Protein AF-D3D7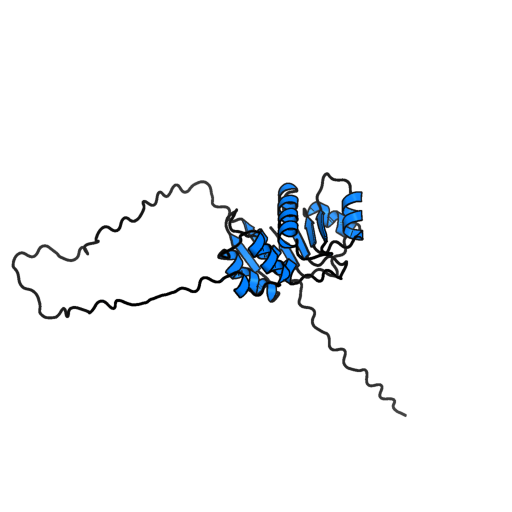W9-F1 (afdb_monomer_lite)

Structure (mmCIF, N/CA/C/O backbone):
data_AF-D3D7W9-F1
#
_entry.id   AF-D3D7W9-F1
#
loop_
_atom_site.group_PDB
_atom_site.id
_atom_site.type_symbol
_atom_site.label_atom_id
_atom_site.label_alt_id
_atom_site.label_comp_id
_atom_site.label_asym_id
_atom_site.label_entity_id
_atom_site.label_seq_id
_atom_site.pdbx_PDB_ins_code
_atom_site.Cartn_x
_atom_site.Cartn_y
_atom_site.Cartn_z
_atom_site.occupancy
_atom_site.B_iso_or_equiv
_atom_site.auth_seq_id
_atom_site.auth_comp_id
_atom_site.auth_asym_id
_atom_site.auth_atom_id
_atom_site.pdbx_PDB_model_num
ATOM 1 N N . MET A 1 1 ? -42.515 -44.171 3.632 1.00 40.88 1 MET A N 1
ATOM 2 C CA . MET A 1 1 ? -42.326 -42.790 4.118 1.00 40.88 1 MET A CA 1
ATOM 3 C C . MET A 1 1 ? -40.863 -42.654 4.501 1.00 40.88 1 MET A C 1
ATOM 5 O O . MET A 1 1 ? -40.487 -43.052 5.590 1.00 40.88 1 MET A O 1
ATOM 9 N N . GLN A 1 2 ? -40.031 -42.214 3.562 1.00 28.20 2 GLN A N 1
ATOM 10 C CA . GLN A 1 2 ? -38.640 -41.850 3.812 1.00 28.20 2 GLN A CA 1
ATOM 11 C C . GLN A 1 2 ? -38.322 -40.765 2.786 1.00 28.20 2 GLN A C 1
ATOM 13 O O . GLN A 1 2 ? -38.414 -40.996 1.583 1.00 28.20 2 GLN A O 1
ATOM 18 N N . ILE A 1 3 ? -38.157 -39.549 3.292 1.00 29.75 3 ILE A N 1
ATOM 19 C CA . ILE A 1 3 ? -37.881 -38.346 2.519 1.00 29.75 3 ILE A CA 1
ATOM 20 C C . ILE A 1 3 ? -36.362 -38.259 2.467 1.00 29.75 3 ILE A C 1
ATOM 22 O O . ILE A 1 3 ? -35.734 -38.047 3.501 1.00 29.75 3 ILE A O 1
ATOM 26 N N . ASP A 1 4 ? -35.796 -38.476 1.286 1.00 29.36 4 ASP A N 1
ATOM 27 C CA . ASP A 1 4 ? -34.385 -38.233 1.015 1.00 29.36 4 ASP A CA 1
ATOM 28 C C . ASP A 1 4 ? -34.271 -36.812 0.450 1.00 29.36 4 ASP A C 1
ATOM 30 O O . ASP A 1 4 ? -34.617 -36.539 -0.701 1.00 29.36 4 ASP A O 1
ATOM 34 N N . VAL A 1 5 ? -33.918 -35.867 1.320 1.00 33.22 5 VAL A N 1
ATOM 35 C CA . VAL A 1 5 ? -33.582 -34.489 0.949 1.00 33.22 5 VAL A CA 1
ATOM 36 C C . VAL A 1 5 ? -32.078 -34.434 0.728 1.00 33.22 5 VAL A C 1
ATOM 38 O O . VAL A 1 5 ? -31.313 -34.087 1.625 1.00 33.22 5 VAL A O 1
ATOM 41 N N . GLY A 1 6 ? -31.663 -34.795 -0.486 1.00 31.00 6 GLY A N 1
ATOM 42 C CA . GLY A 1 6 ? -30.307 -34.570 -0.969 1.00 31.00 6 GLY A CA 1
ATOM 43 C C . GLY A 1 6 ? -30.022 -33.072 -1.041 1.00 31.00 6 GLY A C 1
ATOM 44 O O . GLY A 1 6 ? -30.465 -32.390 -1.966 1.00 31.00 6 GLY A O 1
ATOM 45 N N . LEU A 1 7 ? -29.305 -32.556 -0.041 1.00 36.59 7 LEU A N 1
ATOM 46 C CA . LEU A 1 7 ? -28.627 -31.265 -0.125 1.00 36.59 7 LEU A CA 1
ATOM 47 C C . LEU A 1 7 ? -27.602 -31.321 -1.272 1.00 36.59 7 LEU A C 1
ATOM 49 O O . LEU A 1 7 ? -26.836 -32.283 -1.332 1.00 36.59 7 LEU A O 1
ATOM 53 N N . PRO A 1 8 ? -27.530 -30.311 -2.153 1.00 37.78 8 PRO A N 1
ATOM 54 C CA . PRO A 1 8 ? -26.437 -30.215 -3.107 1.00 37.78 8 PRO A CA 1
ATOM 55 C C . PRO A 1 8 ? -25.135 -29.829 -2.396 1.00 37.78 8 PRO A C 1
ATOM 57 O O . PRO A 1 8 ? -25.113 -28.932 -1.549 1.00 37.78 8 PRO A O 1
ATOM 60 N N . ASP A 1 9 ? -24.062 -30.513 -2.788 1.00 33.31 9 ASP A N 1
ATOM 61 C CA . ASP A 1 9 ? -22.675 -30.262 -2.412 1.00 33.31 9 ASP A CA 1
ATOM 62 C C . ASP A 1 9 ? -22.325 -28.768 -2.492 1.00 33.31 9 ASP A C 1
ATOM 64 O O . ASP A 1 9 ? -22.155 -28.186 -3.568 1.00 33.31 9 ASP A O 1
ATOM 68 N N . LEU A 1 10 ? -22.173 -28.145 -1.321 1.00 33.34 10 LEU A N 1
ATOM 69 C CA . LEU A 1 10 ? -21.463 -26.883 -1.176 1.00 33.34 10 LEU A CA 1
ATOM 70 C C . LEU A 1 10 ? -19.986 -27.161 -1.442 1.00 33.34 10 LEU A C 1
ATOM 72 O O . LEU A 1 10 ? -19.217 -27.507 -0.546 1.00 33.34 10 LEU A O 1
ATOM 76 N N . VAL A 1 11 ? -19.593 -26.991 -2.702 1.00 34.81 11 VAL A N 1
ATOM 77 C CA . VAL A 1 11 ? -18.203 -26.781 -3.091 1.00 34.81 11 VAL A CA 1
ATOM 78 C C . VAL A 1 11 ? -17.708 -25.565 -2.311 1.00 34.81 11 VAL A C 1
ATOM 80 O O . VAL A 1 11 ? -17.943 -24.417 -2.689 1.00 34.81 11 VAL A O 1
ATOM 83 N N . HIS A 1 12 ? -17.033 -25.822 -1.192 1.00 34.81 12 HIS A N 1
ATOM 84 C CA . HIS A 1 12 ? -16.157 -24.861 -0.547 1.00 34.81 12 HIS A CA 1
ATOM 85 C C . HIS A 1 12 ? -15.083 -24.486 -1.572 1.00 34.81 12 HIS A C 1
ATOM 87 O O . HIS A 1 12 ? -14.062 -25.159 -1.707 1.00 34.81 12 HIS A O 1
ATOM 93 N N . GLN A 1 13 ? -15.324 -23.411 -2.324 1.00 35.00 13 GLN A N 1
ATOM 94 C CA . GLN A 1 13 ? -14.260 -22.699 -3.012 1.00 35.00 13 GLN A CA 1
ATOM 95 C C . GLN A 1 13 ? -13.302 -22.228 -1.922 1.00 35.00 13 GLN A C 1
ATOM 97 O O . GLN A 1 13 ? -13.604 -21.316 -1.154 1.00 35.00 13 GLN A O 1
ATOM 102 N N . HIS A 1 14 ? -12.184 -22.938 -1.805 1.00 34.06 14 HIS A N 1
ATOM 103 C CA . HIS A 1 14 ? -11.068 -22.571 -0.957 1.00 34.06 14 HIS A CA 1
ATOM 104 C C . HIS A 1 14 ? -10.593 -21.195 -1.427 1.00 34.06 14 HIS A C 1
ATOM 106 O O . HIS A 1 14 ? -9.967 -21.050 -2.476 1.00 34.06 14 HIS A O 1
ATOM 112 N N . GLN A 1 15 ? -10.985 -20.164 -0.689 1.00 42.12 15 GLN A N 1
ATOM 113 C CA . GLN A 1 15 ? -10.472 -18.820 -0.870 1.00 42.12 15 GLN A CA 1
ATOM 114 C C . GLN A 1 15 ? -8.978 -18.897 -0.521 1.00 42.12 15 GLN A C 1
ATOM 116 O O . GLN A 1 15 ? -8.661 -19.384 0.567 1.00 42.12 15 GLN A O 1
ATOM 121 N N . PRO A 1 16 ? -8.050 -18.527 -1.423 1.00 39.84 16 PRO A N 1
ATOM 122 C CA . PRO A 1 16 ? -6.633 -18.586 -1.095 1.00 39.84 16 PRO A CA 1
ATOM 123 C C . PRO A 1 16 ? -6.392 -17.711 0.136 1.00 39.84 16 PRO A C 1
ATOM 125 O O . PRO A 1 16 ? -6.874 -16.575 0.192 1.00 39.84 16 PRO A O 1
ATOM 128 N N . ALA A 1 17 ? -5.708 -18.278 1.132 1.00 44.75 17 ALA A N 1
ATOM 129 C CA . ALA A 1 17 ? -5.313 -17.573 2.342 1.00 44.75 17 ALA A CA 1
ATOM 130 C C . ALA A 1 17 ? -4.606 -16.262 1.967 1.00 44.75 17 ALA A C 1
ATOM 132 O O . ALA A 1 17 ? -3.925 -16.193 0.941 1.00 44.75 17 ALA A O 1
ATOM 133 N N . ALA A 1 18 ? -4.805 -15.214 2.767 1.00 54.38 18 ALA A N 1
ATOM 134 C CA . ALA A 1 18 ? -4.161 -13.935 2.520 1.00 54.38 18 ALA A CA 1
ATOM 135 C C . ALA A 1 18 ? -2.636 -14.128 2.473 1.00 54.38 18 ALA A C 1
ATOM 137 O O . ALA A 1 18 ? -2.045 -14.552 3.464 1.00 54.38 18 ALA A O 1
ATOM 138 N N . GLY A 1 19 ? -2.016 -13.835 1.329 1.00 57.09 19 GLY A N 1
ATOM 139 C CA . GLY A 1 19 ? -0.568 -13.943 1.173 1.00 57.09 19 GLY A CA 1
ATOM 140 C C . GLY A 1 19 ? 0.125 -12.923 2.072 1.00 57.09 19 GLY A C 1
ATOM 141 O O . GLY A 1 19 ? -0.198 -11.731 2.042 1.00 57.09 19 GLY A O 1
ATOM 142 N N . THR A 1 20 ? 1.063 -13.380 2.891 1.00 65.81 20 THR A N 1
ATOM 143 C CA . THR A 1 20 ? 1.865 -12.535 3.774 1.00 65.81 20 THR A CA 1
ATOM 144 C C . THR A 1 20 ? 3.215 -12.244 3.135 1.00 65.81 20 THR A C 1
ATOM 146 O O . THR A 1 20 ? 3.947 -13.136 2.707 1.00 65.81 20 THR A O 1
ATOM 149 N N . VAL A 1 21 ? 3.565 -10.963 3.097 1.00 71.25 21 VAL A N 1
ATOM 150 C CA . VAL A 1 21 ? 4.798 -10.451 2.510 1.00 71.25 21 VAL A CA 1
ATOM 151 C C . VAL A 1 21 ? 5.588 -9.739 3.594 1.00 71.25 21 VAL A C 1
ATOM 153 O O . VAL A 1 21 ? 5.127 -8.755 4.166 1.00 71.25 21 VAL A O 1
ATOM 156 N N . VAL A 1 22 ? 6.796 -10.209 3.876 1.00 66.69 22 VAL A N 1
ATOM 157 C CA . VAL A 1 22 ? 7.720 -9.533 4.791 1.00 66.69 22 VAL A CA 1
ATOM 158 C C . VAL A 1 22 ? 8.923 -9.095 3.980 1.00 66.69 22 VAL A C 1
ATOM 160 O O . VAL A 1 22 ? 9.720 -9.931 3.558 1.00 66.69 22 VAL A O 1
ATOM 163 N N . ILE A 1 23 ? 9.067 -7.797 3.726 1.00 63.44 23 ILE A N 1
ATOM 164 C CA . ILE A 1 23 ? 10.223 -7.281 2.989 1.00 63.44 23 ILE A CA 1
ATOM 165 C C . ILE A 1 23 ? 11.079 -6.459 3.946 1.00 63.44 23 ILE A C 1
ATOM 167 O O . ILE A 1 23 ? 10.881 -5.270 4.143 1.00 63.44 23 ILE A O 1
ATOM 171 N N . GLY A 1 24 ? 12.066 -7.119 4.550 1.00 53.28 24 GLY A N 1
ATOM 172 C CA . GLY A 1 24 ? 12.969 -6.501 5.513 1.00 53.28 24 GLY A CA 1
ATOM 173 C C . GLY A 1 24 ? 14.039 -5.626 4.855 1.00 53.28 24 GLY A C 1
ATOM 174 O O . GLY A 1 24 ? 14.530 -5.894 3.751 1.00 53.28 24 GLY A O 1
ATOM 175 N N . GLN A 1 25 ? 14.444 -4.563 5.548 1.00 53.94 25 GLN A N 1
ATOM 176 C CA . GLN A 1 25 ? 15.654 -3.796 5.241 1.00 53.94 25 GLN A CA 1
ATOM 177 C C . GLN A 1 25 ? 16.895 -4.560 5.715 1.00 53.94 25 GLN A C 1
ATOM 179 O O . GLN A 1 25 ? 17.019 -4.872 6.898 1.00 53.94 25 GLN A O 1
ATOM 184 N N . GLN A 1 26 ? 17.831 -4.853 4.807 1.00 46.19 26 GLN A N 1
ATOM 185 C CA . GLN A 1 26 ? 19.150 -5.343 5.206 1.00 46.19 26 GLN A CA 1
ATOM 186 C C . GLN A 1 26 ? 19.946 -4.167 5.786 1.00 46.19 26 GLN A C 1
ATOM 188 O O . GLN A 1 26 ? 20.374 -3.276 5.053 1.00 46.19 26 GLN A O 1
ATOM 193 N N . PHE A 1 27 ? 20.117 -4.151 7.109 1.00 35.69 27 PHE A N 1
ATOM 194 C CA . PHE A 1 27 ? 21.032 -3.239 7.790 1.00 35.69 27 PHE A CA 1
ATOM 195 C C . PHE A 1 27 ? 22.432 -3.861 7.808 1.00 35.69 27 PHE A C 1
ATOM 197 O O . PHE A 1 27 ? 22.698 -4.783 8.574 1.00 35.69 27 PHE A O 1
ATOM 204 N N . GLU A 1 28 ? 23.335 -3.352 6.972 1.00 44.06 28 GLU A N 1
ATOM 205 C CA . GLU A 1 28 ? 24.769 -3.632 7.100 1.00 44.06 28 GLU A CA 1
ATOM 206 C C . GLU A 1 28 ? 25.329 -2.836 8.298 1.00 44.06 28 GLU A C 1
ATOM 208 O O . GLU A 1 28 ? 25.050 -1.634 8.419 1.00 44.06 28 GLU A O 1
ATOM 213 N N . PRO A 1 29 ? 26.128 -3.440 9.195 1.00 33.06 29 PRO A N 1
ATOM 214 C CA . PRO A 1 29 ? 26.813 -2.687 10.236 1.00 33.06 29 PRO A CA 1
ATOM 215 C C . PRO A 1 29 ? 27.772 -1.673 9.594 1.00 33.06 29 PRO A C 1
ATOM 217 O O . PRO A 1 29 ? 28.600 -2.022 8.753 1.00 33.06 29 PRO A O 1
ATOM 220 N N . ARG A 1 30 ? 27.701 -0.400 10.013 1.00 45.69 30 ARG A N 1
ATOM 221 C CA . ARG A 1 30 ? 28.669 0.650 9.641 1.00 45.69 30 ARG A CA 1
ATOM 222 C C . ARG A 1 30 ? 30.040 0.392 10.288 1.00 45.69 30 ARG A C 1
ATOM 224 O O . ARG A 1 30 ? 30.471 1.170 11.127 1.00 45.69 30 ARG A O 1
ATOM 231 N N . SER A 1 31 ? 30.720 -0.688 9.910 1.00 49.50 31 SER A N 1
ATOM 232 C CA . SER A 1 31 ? 32.160 -0.892 10.118 1.00 49.50 31 SER A CA 1
ATOM 233 C C . SER A 1 31 ? 32.625 -2.210 9.488 1.00 49.50 31 SER A C 1
ATOM 235 O O . SER A 1 31 ? 32.860 -3.196 10.181 1.00 49.50 31 SER A O 1
ATOM 237 N N . ALA A 1 32 ? 32.814 -2.208 8.173 1.00 38.81 32 ALA A N 1
ATOM 238 C CA . ALA A 1 32 ? 33.811 -3.045 7.514 1.00 38.81 32 ALA A CA 1
ATOM 239 C C . ALA A 1 32 ? 34.371 -2.252 6.330 1.00 38.81 32 ALA A C 1
ATOM 241 O O . ALA A 1 32 ? 33.875 -2.304 5.209 1.00 38.81 32 ALA A O 1
ATOM 242 N N . LEU A 1 33 ? 35.400 -1.454 6.611 1.00 43.16 33 LEU A N 1
ATOM 243 C CA . LEU A 1 33 ? 36.270 -0.872 5.599 1.00 43.16 33 LEU A CA 1
ATOM 244 C C . LEU A 1 33 ? 37.078 -2.022 4.966 1.00 43.16 33 LEU A C 1
ATOM 246 O O . LEU A 1 33 ? 38.227 -2.251 5.327 1.00 43.16 33 LEU A O 1
ATOM 250 N N . ALA A 1 34 ? 36.464 -2.795 4.072 1.00 35.31 34 ALA A N 1
ATOM 251 C CA . ALA A 1 34 ? 37.161 -3.745 3.216 1.00 35.31 34 ALA A CA 1
ATOM 252 C C . ALA A 1 34 ? 37.281 -3.112 1.831 1.00 35.31 34 ALA A C 1
ATOM 254 O O . ALA A 1 34 ? 36.391 -3.183 0.988 1.00 35.31 34 ALA A O 1
ATOM 255 N N . ILE A 1 35 ? 38.402 -2.428 1.634 1.00 36.34 35 ILE A N 1
ATOM 256 C CA . ILE A 1 35 ? 38.851 -1.951 0.334 1.00 36.34 35 ILE A CA 1
ATOM 257 C C . ILE A 1 35 ? 39.163 -3.207 -0.490 1.00 36.34 35 ILE A C 1
ATOM 259 O O . ILE A 1 35 ? 40.234 -3.790 -0.341 1.00 36.34 35 ILE A O 1
ATOM 263 N N . HIS A 1 36 ? 38.238 -3.655 -1.337 1.00 37.03 36 HIS A N 1
ATOM 264 C CA . HIS A 1 36 ? 38.605 -4.523 -2.451 1.00 37.03 36 HIS A CA 1
ATOM 265 C C . HIS A 1 36 ? 39.079 -3.629 -3.604 1.00 37.03 36 HIS A C 1
ATOM 267 O O . HIS A 1 36 ? 38.295 -2.816 -4.097 1.00 37.03 36 HIS A O 1
ATOM 273 N N . PRO A 1 37 ? 40.353 -3.716 -4.030 1.00 38.78 37 PRO A N 1
ATOM 274 C CA . PRO A 1 37 ? 40.782 -3.054 -5.252 1.00 38.78 37 PRO A CA 1
ATOM 275 C C . PRO A 1 37 ? 40.089 -3.701 -6.466 1.00 38.78 37 PRO A C 1
ATOM 277 O O . PRO A 1 37 ? 39.787 -4.897 -6.426 1.00 38.78 37 PRO A O 1
ATOM 280 N N . PRO A 1 38 ? 39.860 -2.951 -7.560 1.00 34.88 38 PRO A N 1
ATOM 281 C CA . PRO A 1 38 ? 39.373 -3.528 -8.806 1.00 34.88 38 PRO A CA 1
ATOM 282 C C . PRO A 1 38 ? 40.364 -4.591 -9.291 1.00 34.88 38 PRO A C 1
ATOM 284 O O . PRO A 1 38 ? 41.566 -4.331 -9.398 1.00 34.88 38 PRO A O 1
ATOM 287 N N . THR A 1 39 ? 39.870 -5.790 -9.595 1.00 42.75 39 THR A N 1
ATOM 288 C CA . THR A 1 39 ? 40.624 -6.820 -10.313 1.00 42.75 39 THR A CA 1
ATOM 289 C C . THR A 1 39 ? 40.888 -6.337 -11.734 1.00 42.75 39 THR A C 1
ATOM 291 O O . THR A 1 39 ? 40.160 -6.621 -12.680 1.00 42.75 39 THR A O 1
ATOM 294 N N . VAL A 1 40 ? 41.968 -5.574 -11.883 1.00 41.81 40 VAL A N 1
ATOM 295 C CA . VAL A 1 40 ? 42.656 -5.396 -13.156 1.00 41.81 40 VAL A CA 1
ATOM 296 C C . VAL A 1 40 ? 43.129 -6.774 -13.611 1.00 41.81 40 VAL A C 1
ATOM 298 O O . VAL A 1 40 ? 43.758 -7.519 -12.858 1.00 41.81 40 VAL A O 1
ATOM 301 N N . ASN A 1 41 ? 42.797 -7.102 -14.854 1.00 37.69 41 ASN A N 1
ATOM 302 C CA . ASN A 1 41 ? 43.161 -8.331 -15.538 1.00 37.69 41 ASN A CA 1
ATOM 303 C C . ASN A 1 41 ? 44.682 -8.342 -15.791 1.00 37.69 41 ASN A C 1
ATOM 305 O O . ASN A 1 41 ? 45.159 -7.910 -16.839 1.00 37.69 41 ASN A O 1
ATOM 309 N N . VAL A 1 42 ? 45.462 -8.758 -14.791 1.00 48.56 42 VAL A N 1
ATOM 310 C CA . VAL A 1 42 ? 46.909 -8.980 -14.910 1.00 48.56 42 VAL A CA 1
ATOM 311 C C . VAL A 1 42 ? 47.135 -10.485 -15.086 1.00 48.56 42 VAL A C 1
ATOM 313 O O . VAL A 1 42 ? 46.617 -11.264 -14.284 1.00 48.56 42 VAL A O 1
ATOM 316 N N . PRO A 1 43 ? 47.891 -10.935 -16.105 1.00 37.09 43 PRO A N 1
ATOM 317 C CA . PRO A 1 43 ? 48.088 -12.356 -16.369 1.00 37.09 43 PRO A CA 1
ATOM 318 C C . PRO A 1 43 ? 48.738 -13.070 -15.174 1.00 37.09 43 PRO A C 1
ATOM 320 O O . PRO A 1 43 ? 49.900 -12.842 -14.834 1.00 37.09 43 PRO A O 1
ATOM 323 N N . TYR A 1 44 ? 47.975 -13.969 -14.552 1.00 42.03 44 TYR A N 1
ATOM 324 C CA . TYR A 1 44 ? 48.434 -14.870 -13.501 1.00 42.03 44 TYR A CA 1
ATOM 325 C C . TYR A 1 44 ? 49.306 -15.976 -14.112 1.00 42.03 44 TYR A C 1
ATOM 327 O O . TYR A 1 44 ? 48.830 -16.806 -14.886 1.00 42.03 44 TYR A O 1
ATOM 335 N N . ARG A 1 45 ? 50.599 -15.998 -13.764 1.00 43.47 45 ARG A N 1
ATOM 336 C CA . ARG A 1 45 ? 51.495 -17.131 -14.036 1.00 43.47 45 ARG A CA 1
ATOM 337 C C . ARG A 1 45 ? 51.422 -18.117 -12.862 1.00 43.47 45 ARG A C 1
ATOM 339 O O . ARG A 1 45 ? 51.806 -17.737 -11.755 1.00 43.47 45 ARG A O 1
ATOM 346 N N . PRO A 1 46 ? 50.986 -19.373 -13.066 1.00 36.88 46 PRO A N 1
ATOM 347 C CA . PRO A 1 46 ? 50.988 -20.376 -12.010 1.00 36.88 46 PRO A CA 1
ATOM 348 C C . PRO A 1 46 ? 52.406 -20.624 -11.489 1.00 36.88 46 PRO A C 1
ATOM 350 O O . PRO A 1 46 ? 53.344 -20.855 -12.251 1.00 36.88 46 PRO A O 1
ATOM 353 N N . ARG A 1 47 ? 52.555 -20.604 -10.165 1.00 45.50 47 ARG A N 1
ATOM 354 C CA . ARG A 1 47 ? 53.827 -20.680 -9.427 1.00 45.50 47 ARG A CA 1
ATOM 355 C C . ARG A 1 47 ? 54.418 -22.101 -9.341 1.00 45.50 47 ARG A C 1
ATOM 357 O O . ARG A 1 47 ? 55.103 -22.422 -8.378 1.00 45.50 47 ARG A O 1
ATOM 364 N N . TRP A 1 48 ? 54.157 -22.941 -10.342 1.00 49.88 48 TRP A N 1
ATOM 365 C CA . TRP A 1 48 ? 54.723 -24.287 -10.500 1.00 49.88 48 TRP A CA 1
ATOM 366 C C . TRP A 1 48 ? 55.428 -24.401 -11.855 1.00 49.88 48 TRP A C 1
ATOM 368 O O . TRP A 1 48 ? 55.075 -25.187 -12.725 1.00 49.88 48 TRP A O 1
ATOM 378 N N . CYS A 1 49 ? 56.448 -23.569 -12.027 1.00 36.94 49 CYS A N 1
ATOM 379 C CA . CYS A 1 49 ? 57.571 -23.824 -12.919 1.00 36.94 49 CYS A CA 1
ATOM 380 C C . CYS A 1 49 ? 58.810 -23.449 -12.110 1.00 36.94 49 CYS A C 1
ATOM 382 O O . CYS A 1 49 ? 59.231 -22.296 -12.088 1.00 36.94 49 CYS A O 1
ATOM 384 N N . ALA A 1 50 ? 59.312 -24.414 -11.341 1.00 38.41 50 ALA A N 1
ATOM 385 C CA . ALA A 1 50 ? 60.606 -24.294 -10.701 1.00 38.41 50 ALA A CA 1
ATOM 386 C C . ALA A 1 50 ? 61.679 -24.125 -11.785 1.00 38.41 50 ALA A C 1
ATOM 388 O O . ALA A 1 50 ? 61.674 -24.822 -12.800 1.00 38.41 50 ALA A O 1
ATOM 389 N N . GLU A 1 51 ? 62.577 -23.179 -11.537 1.00 45.97 51 GLU A N 1
ATOM 390 C CA . GLU A 1 51 ? 63.796 -22.885 -12.279 1.00 45.97 51 GLU A CA 1
ATOM 391 C C . GLU A 1 51 ? 64.621 -24.170 -12.504 1.00 45.97 51 GLU A C 1
ATOM 393 O O . GLU A 1 51 ? 65.405 -24.597 -11.657 1.00 45.97 51 GLU A O 1
ATOM 398 N N . GLY A 1 52 ? 64.422 -24.815 -13.652 1.00 35.84 52 GLY A N 1
ATOM 399 C CA . GLY A 1 52 ? 65.198 -25.958 -14.116 1.00 35.84 52 GLY A CA 1
ATOM 400 C C . GLY A 1 52 ? 66.052 -25.550 -15.306 1.00 35.84 52 GLY A C 1
ATOM 401 O O . GLY A 1 52 ? 65.578 -25.501 -16.438 1.00 35.84 52 GLY A O 1
ATOM 402 N N . ARG A 1 53 ? 67.334 -25.258 -15.060 1.00 43.34 53 ARG A N 1
ATOM 403 C CA . ARG A 1 53 ? 68.338 -25.109 -16.119 1.00 43.34 53 ARG A CA 1
ATOM 404 C C . ARG A 1 53 ? 68.391 -26.385 -16.970 1.00 43.34 53 ARG A C 1
ATOM 406 O O . ARG A 1 53 ? 68.653 -27.458 -16.434 1.00 43.34 53 ARG A O 1
ATOM 413 N N . ARG A 1 54 ? 68.313 -26.185 -18.291 1.00 41.38 54 ARG A N 1
ATOM 414 C CA . ARG A 1 54 ? 68.469 -27.125 -19.425 1.00 41.38 54 ARG A CA 1
ATOM 415 C C . ARG A 1 54 ? 67.151 -27.594 -20.042 1.00 41.38 54 ARG A C 1
ATOM 417 O O . ARG A 1 54 ? 66.410 -28.390 -19.482 1.00 41.38 54 ARG A O 1
ATOM 424 N N . GLY A 1 55 ? 66.921 -27.093 -21.255 1.00 46.41 55 GLY A N 1
ATOM 425 C CA . GLY A 1 55 ? 65.778 -27.405 -22.095 1.00 46.41 55 GLY A CA 1
ATOM 426 C C . GLY A 1 55 ? 65.607 -28.898 -22.367 1.00 46.41 55 GLY A C 1
ATOM 427 O O . GLY A 1 55 ? 66.488 -29.558 -22.916 1.00 46.41 55 GLY A O 1
ATOM 428 N N . ARG A 1 56 ? 64.418 -29.394 -22.034 1.00 37.41 56 ARG A N 1
ATOM 429 C CA . ARG A 1 56 ? 63.735 -30.490 -22.723 1.00 37.41 56 ARG A CA 1
ATOM 430 C C . ARG A 1 56 ? 62.256 -30.425 -22.355 1.00 37.41 56 ARG A C 1
ATOM 432 O O . ARG A 1 56 ? 61.917 -30.450 -21.178 1.00 37.41 56 ARG A O 1
ATOM 439 N N . LEU A 1 57 ? 61.391 -30.316 -23.358 1.00 44.12 57 LEU A N 1
ATOM 440 C CA . LEU A 1 57 ? 59.948 -30.472 -23.191 1.00 44.12 57 LEU A CA 1
ATOM 441 C C . LEU A 1 57 ? 59.617 -31.972 -23.144 1.00 44.12 57 LEU A C 1
ATOM 443 O O . LEU A 1 57 ? 60.146 -32.742 -23.948 1.00 44.12 57 LEU A O 1
ATOM 447 N N . SER A 1 58 ? 58.748 -32.379 -22.218 1.00 43.12 58 SER A N 1
ATOM 448 C CA . SER A 1 58 ? 58.172 -33.729 -22.173 1.00 43.12 58 SER A CA 1
ATOM 449 C C . SER A 1 58 ? 57.082 -33.892 -23.247 1.00 43.12 58 SER A C 1
ATOM 451 O O . SER A 1 58 ? 56.276 -32.976 -23.429 1.00 43.12 58 SER A O 1
ATOM 453 N N . PRO A 1 59 ? 57.000 -35.039 -23.948 1.00 42.47 59 PRO A N 1
ATOM 454 C CA . PRO A 1 59 ? 55.965 -35.289 -24.946 1.00 42.47 59 PRO A CA 1
ATOM 455 C C . PRO A 1 59 ? 54.670 -35.730 -24.247 1.00 42.47 59 PRO A C 1
ATOM 457 O O . PRO A 1 59 ? 54.595 -36.831 -23.708 1.00 42.47 59 PRO A O 1
ATOM 460 N N . GLY A 1 60 ? 53.648 -34.869 -24.224 1.00 45.28 60 GLY A N 1
ATOM 461 C CA . GLY A 1 60 ? 52.351 -35.232 -23.636 1.00 45.28 60 GLY A CA 1
ATOM 462 C C . GLY A 1 60 ? 51.309 -34.119 -23.508 1.00 45.28 60 GLY A C 1
ATOM 463 O O . GLY A 1 60 ? 50.124 -34.425 -23.423 1.00 45.28 60 GLY A O 1
ATOM 464 N N . CYS A 1 61 ? 51.694 -32.841 -23.561 1.00 35.53 61 CYS A N 1
ATOM 465 C CA . CYS A 1 61 ? 50.721 -31.748 -23.623 1.00 35.53 61 CYS A CA 1
ATOM 466 C C . CYS A 1 61 ? 50.195 -31.597 -25.054 1.00 35.53 61 CYS A C 1
ATOM 468 O O . CYS A 1 61 ? 50.822 -30.949 -25.891 1.00 35.53 61 CYS A O 1
ATOM 470 N N . ARG A 1 62 ? 49.038 -32.201 -25.347 1.00 47.34 62 ARG A N 1
ATOM 471 C CA . ARG A 1 62 ? 48.252 -31.801 -26.519 1.00 47.34 62 ARG A CA 1
ATOM 472 C C . ARG A 1 62 ? 47.758 -30.378 -26.276 1.00 47.34 62 ARG A C 1
ATOM 474 O O . ARG A 1 62 ? 47.220 -30.095 -25.208 1.00 47.34 62 ARG A O 1
ATOM 481 N N . ALA A 1 63 ? 47.948 -29.501 -27.256 1.00 45.22 63 ALA A N 1
ATOM 482 C CA . ALA A 1 63 ? 47.263 -28.220 -27.303 1.00 45.22 63 ALA A CA 1
ATOM 483 C C . ALA A 1 63 ? 45.753 -28.498 -27.274 1.00 45.22 63 ALA A C 1
ATOM 485 O O . ALA A 1 63 ? 45.195 -29.017 -28.239 1.00 45.22 63 ALA A O 1
ATOM 486 N N . GLY A 1 64 ? 45.119 -28.246 -26.131 1.00 36.75 64 GLY A N 1
ATOM 487 C CA . GLY A 1 64 ? 43.670 -28.258 -26.028 1.00 36.75 64 GLY A CA 1
ATOM 488 C C . GLY A 1 64 ? 43.132 -27.071 -26.812 1.00 36.75 64 GLY A C 1
ATOM 489 O O . GLY A 1 64 ? 43.525 -25.933 -26.564 1.00 36.75 64 GLY A O 1
ATOM 490 N N . THR A 1 65 ? 42.271 -27.350 -27.784 1.00 42.91 65 THR A N 1
ATOM 491 C CA . THR A 1 65 ? 41.484 -26.345 -28.491 1.00 42.91 65 THR A CA 1
ATOM 492 C C . THR A 1 65 ? 40.688 -25.534 -27.475 1.00 42.91 65 THR A C 1
ATOM 494 O O . THR A 1 65 ? 39.935 -26.094 -26.680 1.00 42.91 65 THR A O 1
ATOM 497 N N . VAL A 1 66 ? 40.858 -24.214 -27.506 1.00 37.84 66 VAL A N 1
ATOM 498 C CA . VAL A 1 66 ? 39.980 -23.282 -26.800 1.00 37.84 66 VAL A CA 1
ATOM 499 C C . VAL A 1 66 ? 38.599 -23.415 -27.437 1.00 37.84 66 VAL A C 1
ATOM 501 O O . VAL A 1 66 ? 38.424 -23.078 -28.607 1.00 37.84 66 VAL A O 1
ATOM 504 N N . PHE A 1 67 ? 37.632 -23.954 -26.693 1.00 36.50 67 PHE A N 1
ATOM 505 C CA . PHE A 1 67 ? 36.226 -23.859 -27.070 1.00 36.50 67 PHE A CA 1
ATOM 506 C C . PHE A 1 67 ? 35.801 -22.402 -26.889 1.00 36.50 67 PHE A C 1
ATOM 508 O O . PHE A 1 67 ? 35.446 -21.955 -25.802 1.00 36.50 67 PHE A O 1
ATOM 515 N N . SER A 1 68 ? 35.915 -21.644 -27.972 1.00 50.19 68 SER A N 1
ATOM 516 C CA . SER A 1 68 ? 35.249 -20.364 -28.141 1.00 50.19 68 SER A CA 1
ATOM 517 C C . SER A 1 68 ? 33.794 -20.653 -28.490 1.00 50.19 68 SER A C 1
ATOM 519 O O . SER A 1 68 ? 33.529 -21.231 -29.543 1.00 50.19 68 SER A O 1
ATOM 521 N N . GLY A 1 69 ? 32.863 -20.246 -27.633 1.00 43.94 69 GLY A N 1
ATOM 522 C CA . GLY A 1 69 ? 31.449 -20.195 -27.991 1.00 43.94 69 GLY A CA 1
ATOM 523 C C . GLY A 1 69 ? 30.530 -20.781 -26.937 1.00 43.94 69 GLY A C 1
ATOM 524 O O . GLY A 1 69 ? 30.037 -21.892 -27.091 1.00 43.94 69 GLY A O 1
ATOM 525 N N . VAL A 1 70 ? 30.228 -19.978 -25.924 1.00 42.19 70 VAL A N 1
ATOM 526 C CA . VAL A 1 70 ? 28.846 -19.893 -25.461 1.00 42.19 70 VAL A CA 1
ATOM 527 C C . VAL A 1 70 ? 28.426 -18.452 -25.714 1.00 42.19 70 VAL A C 1
ATOM 529 O O . VAL A 1 70 ? 28.895 -17.525 -25.061 1.00 42.19 70 VAL A O 1
ATOM 532 N N . THR A 1 71 ? 27.623 -18.254 -26.753 1.00 49.56 71 THR A N 1
ATOM 533 C CA . THR A 1 71 ? 26.754 -17.089 -26.880 1.00 49.56 71 THR A CA 1
ATOM 534 C C . THR A 1 71 ? 25.617 -17.294 -25.889 1.00 49.56 71 THR A C 1
ATOM 536 O O . THR A 1 71 ? 24.609 -17.909 -26.216 1.00 49.56 71 THR A O 1
ATOM 539 N N . GLU A 1 72 ? 25.791 -16.820 -24.663 1.00 42.62 72 GLU A N 1
ATOM 540 C CA . GLU A 1 72 ? 24.662 -16.566 -23.775 1.00 42.62 72 GLU A CA 1
ATOM 541 C C . GLU A 1 72 ? 24.118 -15.182 -24.137 1.00 42.62 72 GLU A C 1
ATOM 543 O O . GLU A 1 72 ? 24.597 -14.150 -23.673 1.00 42.62 72 GLU A O 1
ATOM 548 N N . SER A 1 73 ? 23.128 -15.145 -25.028 1.00 52.31 73 SER A N 1
ATOM 549 C CA . SER A 1 73 ? 22.091 -14.129 -24.891 1.00 52.31 73 SER A CA 1
ATOM 550 C C . SER A 1 73 ? 21.278 -14.531 -23.663 1.00 52.31 73 SER A C 1
ATOM 552 O O . SER A 1 73 ? 20.349 -15.330 -23.777 1.00 52.31 73 SER A O 1
ATOM 554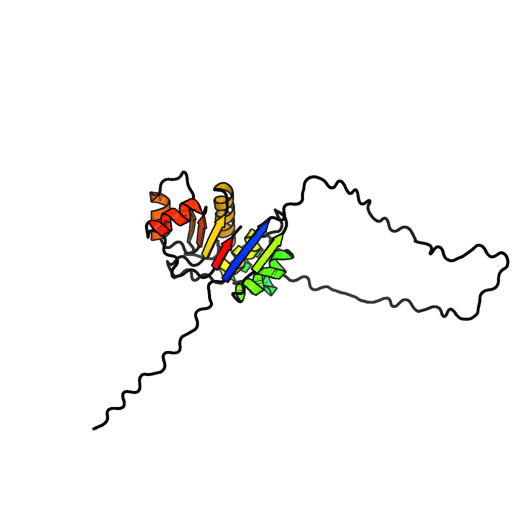 N N . GLU A 1 74 ? 21.683 -14.075 -22.478 1.00 51.22 74 GLU A N 1
ATOM 555 C CA . GLU A 1 74 ? 20.815 -14.174 -21.308 1.00 51.22 74 GLU A CA 1
ATOM 556 C C . GLU A 1 74 ? 19.586 -13.299 -21.577 1.00 51.22 74 GLU A C 1
ATOM 558 O O . GLU A 1 74 ? 19.693 -12.071 -21.618 1.00 51.22 74 GLU A O 1
ATOM 563 N N . ASP A 1 75 ? 18.434 -13.930 -21.815 1.00 65.69 75 ASP A N 1
ATOM 564 C CA . ASP A 1 75 ? 17.132 -13.262 -21.802 1.00 65.69 75 ASP A CA 1
ATOM 565 C C . ASP A 1 75 ? 16.946 -12.652 -20.409 1.00 65.69 75 ASP A C 1
ATOM 567 O O . ASP A 1 75 ? 16.550 -13.325 -19.454 1.00 65.69 75 ASP A O 1
ATOM 571 N N . GLN A 1 76 ? 17.292 -11.372 -20.261 1.00 77.12 76 GLN A N 1
ATOM 572 C CA . GLN A 1 76 ? 16.951 -10.637 -19.053 1.00 77.12 76 GLN A CA 1
ATOM 573 C C . GLN A 1 76 ? 15.423 -10.562 -18.969 1.00 77.12 76 GLN A C 1
ATOM 575 O O . GLN A 1 76 ? 14.797 -10.058 -19.905 1.00 77.12 76 GLN A O 1
ATOM 580 N N . PRO A 1 77 ? 14.811 -11.043 -17.870 1.00 86.81 77 PRO A N 1
ATOM 581 C CA . PRO A 1 77 ? 13.363 -11.027 -17.728 1.00 86.81 77 PRO A CA 1
ATOM 582 C C . PRO A 1 77 ? 12.863 -9.586 -17.769 1.00 86.81 77 PRO A C 1
ATOM 584 O O . PRO A 1 77 ? 13.419 -8.710 -17.109 1.00 86.81 77 PRO A O 1
ATOM 587 N N . THR A 1 78 ? 11.797 -9.342 -18.520 1.00 93.06 78 THR A N 1
ATOM 588 C CA . THR A 1 78 ? 11.115 -8.049 -18.594 1.00 93.06 78 THR A CA 1
ATOM 589 C C . THR A 1 78 ? 9.920 -8.021 -17.642 1.00 93.06 78 THR A C 1
ATOM 591 O O . THR A 1 78 ? 9.464 -9.054 -17.155 1.00 93.06 78 THR A O 1
ATOM 594 N N . PHE A 1 79 ? 9.342 -6.842 -17.391 1.00 94.69 79 PHE A N 1
ATOM 595 C CA . PHE A 1 79 ? 8.105 -6.751 -16.602 1.00 94.69 79 PHE A CA 1
ATOM 596 C C . PHE A 1 79 ? 6.929 -7.526 -17.218 1.00 94.69 79 PHE A C 1
ATOM 598 O O . PHE A 1 79 ? 6.063 -7.994 -16.477 1.00 94.69 79 PHE A O 1
ATOM 605 N N . HIS A 1 80 ? 6.902 -7.691 -18.546 1.00 93.06 80 HIS A N 1
ATOM 606 C CA . HIS A 1 80 ? 5.872 -8.468 -19.240 1.00 93.06 80 HIS A CA 1
ATOM 607 C C . HIS A 1 80 ? 5.935 -9.960 -18.895 1.00 93.06 80 HIS A C 1
ATOM 609 O O . HIS A 1 80 ? 4.895 -10.617 -18.858 1.00 93.06 80 HIS A O 1
ATOM 615 N N . ASP A 1 81 ? 7.121 -10.466 -18.556 1.00 93.00 81 ASP A N 1
ATOM 616 C CA . ASP A 1 81 ? 7.343 -11.872 -18.211 1.00 93.00 81 ASP A CA 1
ATOM 617 C C . ASP A 1 81 ? 6.924 -12.197 -16.768 1.00 93.00 81 ASP A C 1
ATOM 619 O O . ASP A 1 81 ? 6.839 -13.361 -16.384 1.00 93.00 81 ASP A O 1
ATOM 623 N N . LEU A 1 82 ? 6.621 -11.176 -15.954 1.00 95.06 82 LEU A N 1
ATOM 624 C CA . LEU A 1 82 ? 6.299 -11.340 -14.532 1.00 95.06 82 LEU A CA 1
ATOM 625 C C . LEU A 1 82 ? 4.810 -11.585 -14.249 1.00 95.06 82 LEU A C 1
ATOM 627 O O . LEU A 1 82 ? 4.437 -11.694 -13.085 1.00 95.06 82 LEU A O 1
ATOM 631 N N . GLY A 1 83 ? 3.949 -11.646 -15.271 1.00 94.62 83 GLY A N 1
ATOM 632 C CA . GLY A 1 83 ? 2.517 -11.950 -15.110 1.00 94.62 83 GLY A CA 1
ATOM 633 C C . GLY A 1 83 ? 1.656 -10.802 -14.560 1.00 94.62 83 GLY A C 1
ATOM 634 O O . GLY A 1 83 ? 0.564 -11.036 -14.042 1.00 94.62 83 GLY A O 1
ATOM 635 N N . LEU A 1 84 ? 2.133 -9.558 -14.648 1.00 97.19 84 LEU A N 1
ATOM 636 C CA . LEU A 1 84 ? 1.420 -8.373 -14.161 1.00 97.19 84 LEU A CA 1
ATOM 637 C C . LEU A 1 84 ? 0.197 -8.019 -15.023 1.00 97.19 84 LEU A C 1
ATOM 639 O O . LEU A 1 84 ? 0.146 -8.281 -16.224 1.00 97.19 84 LEU A O 1
ATOM 643 N N . GLY A 1 85 ? -0.787 -7.358 -14.408 1.00 96.12 85 GLY A N 1
ATOM 644 C CA . GLY A 1 85 ? -1.980 -6.880 -15.107 1.00 96.12 85 GLY A CA 1
ATOM 645 C C . GLY A 1 85 ? -1.659 -5.806 -16.154 1.00 96.12 85 GLY A C 1
ATOM 646 O O . GLY A 1 85 ? -0.771 -4.975 -15.963 1.00 96.12 85 GLY A O 1
ATOM 647 N N . THR A 1 86 ? -2.427 -5.764 -17.245 1.00 96.75 86 THR A N 1
ATOM 648 C CA . THR A 1 86 ? -2.190 -4.852 -18.384 1.00 96.75 86 THR A CA 1
ATOM 649 C C . THR A 1 86 ? -2.180 -3.371 -17.995 1.00 96.75 86 THR A C 1
ATOM 651 O O . THR A 1 86 ? -1.352 -2.612 -18.493 1.00 96.75 86 THR A O 1
ATOM 654 N N . ALA A 1 87 ? -3.054 -2.955 -17.072 1.00 96.88 87 ALA A N 1
ATOM 655 C CA . ALA A 1 87 ? -3.084 -1.586 -16.551 1.00 96.88 87 ALA A CA 1
ATOM 656 C C . ALA A 1 87 ? -1.797 -1.219 -15.789 1.00 96.88 87 ALA A C 1
ATOM 658 O O . ALA A 1 87 ? -1.282 -0.112 -15.940 1.00 96.88 87 ALA A O 1
ATOM 659 N N . VAL A 1 88 ? -1.256 -2.163 -15.012 1.00 97.50 88 VAL A N 1
ATOM 660 C CA . VAL A 1 88 ? -0.011 -1.984 -14.253 1.00 97.50 88 VAL A CA 1
ATOM 661 C C . VAL A 1 88 ? 1.185 -1.937 -15.203 1.00 97.50 88 VAL A C 1
ATOM 663 O O . VAL A 1 88 ? 2.006 -1.033 -15.092 1.00 97.50 88 VAL A O 1
ATOM 666 N N . LEU A 1 89 ? 1.251 -2.845 -16.182 1.00 97.44 89 LEU A N 1
ATOM 667 C CA . LEU A 1 89 ? 2.296 -2.844 -17.214 1.00 97.44 89 LEU A CA 1
ATOM 668 C C . LEU A 1 89 ? 2.341 -1.516 -17.973 1.00 97.44 89 LEU A C 1
ATOM 670 O O . LEU A 1 89 ? 3.407 -0.926 -18.117 1.00 97.44 89 LEU A O 1
ATOM 674 N N . ARG A 1 90 ? 1.177 -0.996 -18.379 1.00 97.12 90 ARG A N 1
ATOM 675 C CA . ARG A 1 90 ? 1.086 0.311 -19.037 1.00 97.12 90 ARG A CA 1
ATOM 676 C C . ARG A 1 90 ? 1.638 1.438 -18.159 1.00 97.12 90 ARG A C 1
ATOM 678 O O . ARG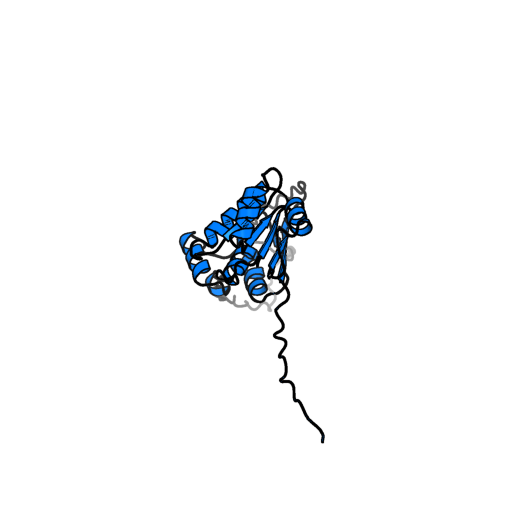 A 1 90 ? 2.390 2.274 -18.654 1.00 97.12 90 ARG A O 1
ATOM 685 N N . ALA A 1 91 ? 1.291 1.453 -16.870 1.00 96.88 91 ALA A N 1
ATOM 686 C CA . ALA A 1 91 ? 1.815 2.446 -15.933 1.00 96.88 91 ALA A CA 1
ATOM 687 C C . ALA A 1 91 ? 3.344 2.356 -15.808 1.00 96.88 91 ALA A C 1
ATOM 689 O O . ALA A 1 91 ? 4.019 3.380 -15.790 1.00 96.88 91 ALA A O 1
ATOM 690 N N . LEU A 1 92 ? 3.901 1.143 -15.762 1.00 96.25 92 LEU A N 1
ATOM 691 C CA . LEU A 1 92 ? 5.348 0.930 -15.694 1.00 96.25 92 LEU A CA 1
ATOM 692 C C . LEU A 1 92 ? 6.069 1.468 -16.934 1.00 96.25 92 LEU A C 1
ATOM 694 O O . LEU A 1 92 ? 7.065 2.175 -16.785 1.00 96.25 92 LEU A O 1
ATOM 698 N N . THR A 1 93 ? 5.543 1.202 -18.133 1.00 94.75 93 THR A N 1
ATOM 699 C CA . THR A 1 93 ? 6.105 1.729 -19.385 1.00 94.75 93 THR A CA 1
ATOM 700 C C . THR A 1 93 ? 6.116 3.259 -19.398 1.00 94.75 93 THR A C 1
ATOM 702 O O . THR A 1 93 ? 7.135 3.862 -19.723 1.00 94.75 93 THR A O 1
ATOM 705 N N . GLU A 1 94 ? 5.017 3.906 -18.999 1.00 95.50 94 GLU A N 1
ATOM 706 C CA . GLU A 1 94 ? 4.916 5.375 -18.952 1.00 95.50 94 GLU A CA 1
ATOM 707 C C . GLU A 1 94 ? 5.831 6.000 -17.883 1.00 95.50 94 GLU A C 1
ATOM 709 O O . GLU A 1 94 ? 6.327 7.112 -18.059 1.00 95.50 94 GLU A O 1
ATOM 714 N N . LEU A 1 95 ? 6.092 5.277 -16.790 1.00 93.62 95 LEU A N 1
ATOM 715 C CA . LEU A 1 95 ? 7.029 5.678 -15.739 1.00 93.62 95 LEU A CA 1
ATOM 716 C C . LEU A 1 95 ? 8.504 5.402 -16.093 1.00 93.62 95 LEU A C 1
ATOM 718 O O . LEU A 1 95 ? 9.378 5.763 -15.304 1.00 93.62 95 LEU A O 1
ATOM 722 N N . GLY A 1 96 ? 8.790 4.773 -17.239 1.00 93.12 96 GLY A N 1
ATOM 723 C CA . GLY A 1 96 ? 10.152 4.459 -17.684 1.00 93.12 96 GLY A CA 1
ATOM 724 C C . GLY A 1 96 ? 10.792 3.264 -16.971 1.00 93.12 96 GLY A C 1
ATOM 725 O O . GLY A 1 96 ? 12.012 3.203 -16.843 1.00 93.12 96 GLY A O 1
ATOM 726 N N . TYR A 1 97 ? 9.990 2.322 -16.468 1.00 92.00 97 TYR A N 1
ATOM 727 C CA . TYR A 1 97 ? 10.501 1.061 -15.933 1.00 92.00 97 TYR A CA 1
ATOM 728 C C . TYR A 1 97 ? 10.814 0.097 -17.080 1.00 92.00 97 TYR A C 1
ATOM 730 O O . TYR A 1 97 ? 9.907 -0.382 -17.757 1.00 92.00 97 TYR A O 1
ATOM 738 N N . GLU A 1 98 ? 12.097 -0.202 -17.272 1.00 86.25 98 GLU A N 1
ATOM 739 C CA . GLU A 1 98 ? 12.568 -1.066 -18.362 1.00 86.25 98 GLU A CA 1
ATOM 740 C C . GLU A 1 98 ? 12.864 -2.488 -17.874 1.00 86.25 98 GLU A C 1
ATOM 742 O O . GLU A 1 98 ? 12.279 -3.453 -18.364 1.00 86.25 98 GLU A O 1
ATOM 747 N N . VAL A 1 99 ? 13.731 -2.615 -16.863 1.00 91.50 99 VAL A N 1
ATOM 748 C CA . VAL A 1 99 ? 14.222 -3.909 -16.368 1.00 91.50 99 VAL A CA 1
ATOM 749 C C . VAL A 1 99 ? 13.826 -4.103 -14.900 1.00 91.50 99 VAL A C 1
ATOM 751 O O . VAL A 1 99 ? 14.099 -3.221 -14.075 1.00 91.50 99 VAL A O 1
ATOM 754 N N . PRO A 1 100 ? 13.185 -5.230 -14.538 1.00 94.44 100 PRO A N 1
ATOM 755 C CA . PRO A 1 100 ? 12.873 -5.546 -13.155 1.00 94.44 100 PRO A CA 1
ATOM 756 C C . PRO A 1 100 ? 14.140 -5.846 -12.348 1.00 94.44 100 PRO A C 1
ATOM 758 O O . PRO A 1 100 ? 15.076 -6.495 -12.814 1.00 94.44 100 PRO A O 1
ATOM 761 N N . SER A 1 101 ? 14.166 -5.403 -11.093 1.00 92.00 101 SER A N 1
ATOM 762 C CA . SER A 1 101 ? 15.269 -5.715 -10.181 1.00 92.00 101 SER A CA 1
ATOM 763 C C . SER A 1 101 ? 15.237 -7.188 -9.737 1.00 92.00 101 SER A C 1
ATOM 765 O O . SER A 1 101 ? 14.175 -7.815 -9.759 1.00 92.00 101 SER A O 1
ATOM 767 N N . PRO A 1 102 ? 16.353 -7.763 -9.245 1.00 90.25 102 PRO A N 1
ATOM 768 C CA . PRO A 1 102 ? 16.382 -9.160 -8.801 1.00 90.25 102 PRO A CA 1
ATOM 769 C C . PRO A 1 102 ? 15.334 -9.495 -7.731 1.00 90.25 102 PRO A C 1
ATOM 771 O O . PRO A 1 102 ? 14.728 -10.564 -7.767 1.00 90.25 102 PRO A O 1
ATOM 774 N N . ILE A 1 103 ? 15.063 -8.560 -6.806 1.00 90.12 103 ILE A N 1
ATOM 775 C CA . ILE A 1 103 ? 14.005 -8.744 -5.804 1.00 90.12 103 ILE A CA 1
ATOM 776 C C . ILE A 1 103 ? 12.618 -8.772 -6.460 1.00 90.12 103 ILE A C 1
ATOM 778 O O . ILE A 1 103 ? 11.771 -9.540 -6.032 1.00 90.12 103 ILE A O 1
ATOM 782 N N . GLN A 1 104 ? 12.372 -8.001 -7.521 1.00 94.06 104 GLN A N 1
ATOM 783 C CA . GLN A 1 104 ? 11.096 -8.016 -8.245 1.00 94.06 104 GLN A CA 1
ATOM 784 C C . GLN A 1 104 ? 10.911 -9.322 -9.022 1.00 94.06 104 GLN A C 1
ATOM 786 O O . GLN A 1 104 ? 9.866 -9.953 -8.892 1.00 94.06 104 GLN A O 1
ATOM 791 N N . VAL A 1 105 ? 11.941 -9.772 -9.746 1.00 94.00 105 VAL A N 1
ATOM 792 C CA . VAL A 1 105 ? 11.929 -11.057 -10.468 1.00 94.00 105 VAL A CA 1
ATOM 793 C C . VAL A 1 105 ? 11.666 -12.221 -9.511 1.00 94.00 105 VAL A C 1
ATOM 795 O O . VAL A 1 105 ? 10.841 -13.084 -9.795 1.00 94.00 105 VAL A O 1
ATOM 798 N N . GLY A 1 106 ? 12.324 -12.227 -8.348 1.00 90.06 106 GLY A N 1
ATOM 799 C CA . GLY A 1 106 ? 12.195 -13.308 -7.371 1.00 90.06 106 GLY A CA 1
ATOM 800 C C . GLY A 1 106 ? 10.891 -13.309 -6.566 1.00 90.06 106 GLY A C 1
ATOM 801 O O . GLY A 1 106 ? 10.551 -14.339 -5.988 1.00 90.06 106 GLY A O 1
ATOM 802 N N . THR A 1 107 ? 10.162 -12.188 -6.499 1.00 92.25 107 THR A N 1
ATOM 803 C CA . THR A 1 107 ? 8.995 -12.055 -5.603 1.00 92.25 107 THR A CA 1
ATOM 804 C C . THR A 1 107 ? 7.671 -11.871 -6.331 1.00 92.25 107 THR A C 1
ATOM 806 O O . THR A 1 107 ? 6.681 -12.461 -5.906 1.00 92.25 107 THR A O 1
ATOM 809 N N . ILE A 1 108 ? 7.627 -11.125 -7.440 1.00 95.25 108 ILE A N 1
ATOM 810 C CA . ILE A 1 108 ? 6.366 -10.786 -8.116 1.00 95.25 108 ILE A CA 1
ATOM 811 C C . ILE A 1 108 ? 5.589 -12.042 -8.548 1.00 95.25 108 ILE A C 1
ATOM 813 O O . ILE A 1 108 ? 4.424 -12.149 -8.155 1.00 95.25 108 ILE A O 1
ATOM 817 N N . PRO A 1 109 ? 6.185 -13.026 -9.255 1.00 95.50 109 PRO A N 1
ATOM 818 C CA . PRO A 1 109 ? 5.455 -14.232 -9.650 1.00 95.50 109 PRO A CA 1
ATOM 819 C C . PRO A 1 109 ? 4.921 -15.025 -8.447 1.00 95.50 109 PRO A C 1
ATOM 821 O O . PRO A 1 109 ? 3.767 -15.448 -8.438 1.00 95.50 109 PRO A O 1
ATOM 824 N N . ALA A 1 110 ? 5.717 -15.152 -7.379 1.00 93.12 110 ALA A N 1
ATOM 825 C CA . ALA A 1 110 ? 5.306 -15.855 -6.163 1.00 93.12 110 ALA A CA 1
ATOM 826 C C . ALA A 1 110 ? 4.106 -15.179 -5.473 1.00 93.12 110 ALA A C 1
ATOM 828 O O . ALA A 1 110 ? 3.157 -15.852 -5.065 1.00 93.12 110 ALA A O 1
ATOM 829 N N . LEU A 1 111 ? 4.102 -13.846 -5.401 1.00 94.38 111 LEU A N 1
ATOM 830 C CA . LEU A 1 111 ? 2.993 -13.072 -4.838 1.00 94.38 111 LEU A CA 1
ATOM 831 C C . LEU A 1 111 ? 1.727 -13.150 -5.706 1.00 94.38 111 LEU A C 1
ATOM 833 O O . LEU A 1 111 ? 0.606 -13.229 -5.189 1.00 94.38 111 LEU A O 1
ATOM 837 N N . LEU A 1 112 ? 1.880 -13.186 -7.032 1.00 94.56 112 LEU A N 1
ATOM 838 C CA . LEU A 1 112 ? 0.758 -13.389 -7.952 1.00 94.56 112 LEU A CA 1
ATOM 839 C C . LEU A 1 112 ? 0.118 -14.773 -7.809 1.00 94.56 112 LEU A C 1
ATOM 841 O O . LEU A 1 112 ? -1.097 -14.898 -7.950 1.00 94.56 112 LEU A O 1
ATOM 845 N N . GLU A 1 113 ? 0.898 -15.783 -7.441 1.00 93.62 113 GLU A N 1
ATOM 846 C CA . GLU A 1 113 ? 0.405 -17.124 -7.106 1.00 93.62 113 GLU A CA 1
ATOM 847 C C . GLU A 1 113 ? -0.219 -17.194 -5.701 1.00 93.62 113 GLU A C 1
ATOM 849 O O . GLU A 1 113 ? -0.920 -18.149 -5.378 1.00 93.62 113 GLU A O 1
ATOM 854 N N . GLY A 1 114 ? -0.037 -16.159 -4.874 1.00 88.81 114 GLY A N 1
ATOM 855 C CA . GLY A 1 114 ? -0.551 -16.097 -3.502 1.00 88.81 114 GLY A CA 1
ATOM 856 C C . GLY A 1 114 ? 0.339 -16.807 -2.487 1.00 88.81 114 GLY A C 1
ATOM 857 O O . GLY A 1 114 ? -0.148 -17.194 -1.430 1.00 88.81 114 GLY A O 1
ATOM 858 N N . ARG A 1 115 ? 1.622 -17.004 -2.809 1.00 91.31 115 ARG A N 1
ATOM 859 C CA . ARG A 1 115 ? 2.606 -17.558 -1.878 1.00 91.31 115 ARG A CA 1
ATOM 860 C C . ARG A 1 115 ? 3.119 -16.482 -0.929 1.00 91.31 115 ARG A C 1
ATOM 862 O O . ARG A 1 115 ? 3.261 -15.321 -1.313 1.00 91.31 115 ARG A O 1
ATOM 869 N N . ASP A 1 116 ? 3.463 -16.906 0.281 1.00 92.00 116 ASP A N 1
ATOM 870 C CA . ASP A 1 116 ? 4.147 -16.057 1.248 1.00 92.00 116 ASP A CA 1
ATOM 871 C C . ASP A 1 116 ? 5.603 -15.837 0.835 1.00 92.00 116 ASP A C 1
ATOM 873 O O . ASP A 1 116 ? 6.270 -16.739 0.317 1.00 92.00 116 ASP A O 1
ATOM 877 N N . VAL A 1 117 ? 6.108 -14.629 1.077 1.00 90.12 117 VAL A N 1
ATOM 878 C CA . VAL A 1 117 ? 7.455 -14.226 0.665 1.00 90.12 117 VAL A CA 1
ATOM 879 C C . VAL A 1 117 ? 8.146 -13.472 1.789 1.00 90.12 117 VAL A C 1
ATOM 881 O O . VAL A 1 117 ? 7.600 -12.521 2.348 1.00 90.12 117 VAL A O 1
ATOM 884 N N . VAL A 1 118 ? 9.397 -13.853 2.053 1.00 88.50 118 VAL A N 1
ATOM 885 C CA . VAL A 1 118 ? 10.335 -13.056 2.847 1.00 88.50 118 VAL A CA 1
ATOM 886 C C . VAL A 1 118 ? 11.437 -12.548 1.925 1.00 88.50 118 VAL A C 1
ATOM 888 O O . VAL A 1 118 ? 12.200 -13.335 1.369 1.00 88.50 118 VAL A O 1
ATOM 891 N N . GLY A 1 119 ? 11.505 -11.232 1.741 1.00 80.31 119 GLY A N 1
ATOM 892 C CA . GLY A 1 119 ? 12.484 -10.574 0.884 1.00 80.31 119 GLY A CA 1
ATOM 893 C C . GLY A 1 119 ? 13.452 -9.719 1.693 1.00 80.31 119 GLY A C 1
ATOM 894 O O . GLY A 1 119 ? 13.029 -8.887 2.489 1.00 80.31 119 GLY A O 1
ATOM 895 N N . LEU A 1 120 ? 14.753 -9.873 1.463 1.00 79.00 120 LEU A N 1
ATOM 896 C CA . LEU A 1 120 ? 15.768 -8.948 1.966 1.00 79.00 120 LEU A CA 1
ATOM 897 C C . LEU A 1 120 ? 16.386 -8.225 0.777 1.00 79.00 120 LEU A C 1
ATOM 899 O O . LEU A 1 120 ? 16.830 -8.856 -0.178 1.00 79.00 120 LEU A O 1
ATOM 903 N N . ALA A 1 121 ? 16.410 -6.897 0.827 1.00 75.81 121 ALA A N 1
ATOM 904 C CA . ALA A 1 121 ? 17.166 -6.107 -0.140 1.00 75.81 121 ALA A CA 1
ATOM 905 C C . ALA A 1 121 ? 17.652 -4.790 0.485 1.00 75.81 121 ALA A C 1
ATOM 907 O O . ALA A 1 121 ? 17.291 -4.444 1.616 1.00 75.81 121 ALA A O 1
ATOM 908 N N . GLN A 1 122 ? 18.461 -4.039 -0.254 1.00 70.88 122 GLN A N 1
ATOM 909 C CA . GLN A 1 122 ? 18.937 -2.717 0.159 1.00 70.88 122 GLN A CA 1
ATOM 910 C C . GLN A 1 122 ? 17.900 -1.625 -0.162 1.00 70.88 122 GLN A C 1
ATOM 912 O O . GLN A 1 122 ? 17.015 -1.818 -1.003 1.00 70.88 122 GLN A O 1
ATOM 917 N N . THR A 1 123 ? 17.986 -0.464 0.488 1.00 69.19 123 THR A N 1
ATOM 918 C CA . THR A 1 123 ? 17.169 0.710 0.136 1.00 69.19 123 THR A CA 1
ATOM 919 C C . THR A 1 123 ? 17.410 1.109 -1.322 1.00 69.19 123 THR A C 1
ATOM 921 O O . THR A 1 123 ? 18.535 1.048 -1.806 1.00 69.19 123 THR A O 1
ATOM 924 N N . GLY A 1 124 ? 16.358 1.511 -2.041 1.00 68.50 124 GLY A N 1
ATOM 925 C CA . GLY A 1 124 ? 16.473 1.922 -3.447 1.00 68.50 124 GLY A CA 1
ATOM 926 C C . GLY A 1 124 ? 16.506 0.775 -4.468 1.00 68.50 124 GLY A C 1
ATOM 927 O O . GLY A 1 124 ? 16.608 1.038 -5.657 1.00 68.50 124 GLY A O 1
ATOM 928 N N . THR A 1 125 ? 16.344 -0.485 -4.047 1.00 66.62 125 THR A N 1
ATOM 929 C CA . THR A 1 125 ? 16.337 -1.672 -4.941 1.00 66.62 125 THR A CA 1
ATOM 930 C C . THR A 1 125 ? 14.965 -2.014 -5.545 1.00 66.62 125 THR A C 1
ATOM 932 O O . THR A 1 125 ? 14.780 -3.075 -6.141 1.00 66.62 125 THR A O 1
ATOM 935 N N . GLY A 1 126 ? 13.973 -1.129 -5.395 1.00 82.00 126 GLY A N 1
ATOM 936 C CA . GLY A 1 126 ? 12.640 -1.321 -5.977 1.00 82.00 126 GLY A CA 1
ATOM 937 C C . GLY A 1 126 ? 11.695 -2.221 -5.169 1.00 82.00 126 GLY A C 1
ATOM 938 O O . GLY A 1 126 ? 10.732 -2.734 -5.735 1.00 82.00 126 GLY A O 1
ATOM 939 N N . LYS A 1 127 ? 11.931 -2.384 -3.858 1.00 90.06 127 LYS A N 1
ATOM 940 C CA . LYS A 1 127 ? 11.081 -3.161 -2.930 1.00 90.06 127 LYS A CA 1
ATOM 941 C C . LYS A 1 127 ? 9.610 -2.771 -2.964 1.00 90.06 127 LYS A C 1
ATOM 943 O O . LYS A 1 127 ? 8.754 -3.641 -3.024 1.00 90.06 127 LYS A O 1
ATOM 948 N N . THR A 1 128 ? 9.324 -1.470 -2.974 1.00 93.06 128 THR A N 1
ATOM 949 C CA . THR A 1 128 ? 7.944 -0.977 -3.009 1.00 93.06 128 THR A CA 1
ATOM 950 C C . THR A 1 128 ? 7.207 -1.488 -4.239 1.00 93.06 128 THR A C 1
ATOM 952 O O . THR A 1 128 ? 6.098 -1.987 -4.120 1.00 93.06 128 THR A O 1
ATOM 955 N N . ALA A 1 129 ? 7.841 -1.458 -5.413 1.00 94.88 129 ALA A N 1
ATOM 956 C CA . ALA A 1 129 ? 7.275 -2.052 -6.621 1.00 94.88 129 ALA A CA 1
ATOM 957 C C . ALA A 1 129 ? 7.175 -3.588 -6.527 1.00 94.88 129 ALA A C 1
ATOM 959 O O . ALA A 1 129 ? 6.197 -4.159 -7.000 1.00 94.88 129 ALA A O 1
ATOM 960 N N . ALA A 1 130 ? 8.124 -4.256 -5.864 1.00 94.56 130 ALA A N 1
ATOM 961 C CA . ALA A 1 130 ? 8.116 -5.711 -5.703 1.00 94.56 130 ALA A CA 1
ATOM 962 C C . ALA A 1 130 ? 6.837 -6.240 -5.024 1.00 94.56 130 ALA A C 1
ATOM 964 O O . ALA A 1 130 ? 6.332 -7.281 -5.431 1.00 94.56 130 ALA A O 1
ATOM 965 N N . PHE A 1 131 ? 6.263 -5.504 -4.062 1.00 95.12 131 PHE A N 1
ATOM 966 C CA . PHE A 1 131 ? 4.967 -5.860 -3.469 1.00 95.12 131 PHE A CA 1
ATOM 967 C C . PHE A 1 131 ? 3.775 -5.086 -4.052 1.00 95.12 131 PHE A C 1
ATOM 969 O O . PHE A 1 131 ? 2.683 -5.639 -4.162 1.00 95.12 131 PHE A O 1
ATOM 976 N N . ALA A 1 132 ? 3.940 -3.821 -4.454 1.00 97.00 132 ALA A N 1
ATOM 977 C CA . ALA A 1 132 ? 2.818 -3.009 -4.927 1.00 97.00 132 ALA A CA 1
ATOM 978 C C . ALA A 1 132 ? 2.274 -3.494 -6.277 1.00 97.00 132 ALA A C 1
ATOM 980 O O . ALA A 1 132 ? 1.061 -3.552 -6.460 1.00 97.00 132 ALA A O 1
ATOM 981 N N . LEU A 1 133 ? 3.147 -3.873 -7.214 1.00 97.75 133 LEU A N 1
ATOM 982 C CA . LEU A 1 133 ? 2.741 -4.315 -8.552 1.00 97.75 133 LEU A CA 1
ATOM 983 C C . LEU A 1 133 ? 1.868 -5.588 -8.531 1.00 97.75 133 LEU A C 1
ATOM 985 O O . LEU A 1 133 ? 0.812 -5.582 -9.178 1.00 97.75 133 LEU A O 1
ATOM 989 N N . PRO A 1 134 ? 2.216 -6.657 -7.783 1.00 97.38 134 PRO A N 1
ATOM 990 C CA . PRO A 1 134 ? 1.341 -7.821 -7.669 1.00 97.38 134 PRO A CA 1
ATOM 991 C C . PRO A 1 134 ? 0.058 -7.522 -6.882 1.00 97.38 134 PRO A C 1
ATOM 993 O O . PRO A 1 134 ? -0.998 -8.030 -7.257 1.00 97.38 134 PRO A O 1
ATOM 996 N N . ILE A 1 135 ? 0.095 -6.644 -5.866 1.00 97.56 135 ILE A N 1
ATOM 997 C CA . ILE A 1 135 ? -1.122 -6.180 -5.173 1.00 97.56 135 ILE A CA 1
ATOM 998 C C . ILE A 1 135 ? -2.095 -5.532 -6.156 1.00 97.56 135 ILE A C 1
ATOM 1000 O O . ILE A 1 135 ? -3.257 -5.930 -6.237 1.00 97.56 135 ILE A O 1
ATOM 1004 N N . LEU A 1 136 ? -1.610 -4.570 -6.939 1.00 98.12 136 LEU A N 1
ATOM 1005 C CA . LEU A 1 136 ? -2.413 -3.840 -7.917 1.00 98.12 136 LEU A CA 1
ATOM 1006 C C . LEU A 1 136 ? -2.925 -4.732 -9.048 1.00 98.12 136 LEU A C 1
ATOM 1008 O O . LEU A 1 136 ? -4.018 -4.509 -9.554 1.00 98.12 136 LEU A O 1
ATOM 1012 N N . SER A 1 137 ? -2.174 -5.769 -9.418 1.00 97.56 137 SER A N 1
ATOM 1013 C CA . SER A 1 137 ? -2.599 -6.721 -10.450 1.00 97.56 137 SER A CA 1
ATOM 1014 C C . SER A 1 137 ? -3.724 -7.654 -9.986 1.00 97.56 137 SER A C 1
ATOM 1016 O O . SER A 1 137 ? 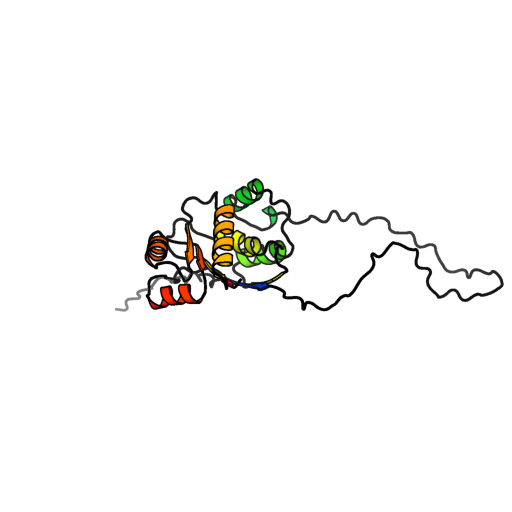-4.436 -8.205 -10.821 1.00 97.56 137 SER A O 1
ATOM 1018 N N . ARG A 1 138 ? -3.903 -7.841 -8.669 1.00 95.69 138 ARG A N 1
ATOM 1019 C CA . ARG A 1 138 ? -4.903 -8.758 -8.086 1.00 95.69 138 ARG A CA 1
ATOM 1020 C C . ARG A 1 138 ? -6.118 -8.068 -7.468 1.00 95.69 138 ARG A C 1
ATOM 1022 O O . ARG A 1 138 ? -7.045 -8.756 -7.028 1.00 95.69 138 ARG A O 1
ATOM 1029 N N . ILE A 1 139 ? -6.100 -6.743 -7.375 1.00 96.25 139 ILE A N 1
ATOM 1030 C CA . ILE A 1 139 ? -7.139 -5.974 -6.693 1.00 96.25 139 ILE A CA 1
ATOM 1031 C C . ILE A 1 139 ? -8.428 -5.933 -7.521 1.00 96.25 139 ILE A C 1
ATOM 1033 O O . ILE A 1 139 ? -8.398 -5.689 -8.726 1.00 96.25 139 ILE A O 1
ATOM 1037 N N . ASP A 1 140 ? -9.578 -6.152 -6.883 1.00 96.62 140 ASP A N 1
ATOM 1038 C CA . ASP A 1 140 ? -10.880 -5.890 -7.506 1.00 96.62 140 ASP A CA 1
ATOM 1039 C C . ASP A 1 140 ? -11.330 -4.472 -7.149 1.00 96.62 140 ASP A C 1
ATOM 1041 O O . ASP A 1 140 ? -11.794 -4.223 -6.034 1.00 96.62 140 ASP A O 1
ATOM 1045 N N . VAL A 1 141 ? -11.202 -3.545 -8.100 1.00 96.31 141 VAL A N 1
ATOM 1046 C CA . VAL A 1 141 ? -11.591 -2.132 -7.933 1.00 96.31 141 VAL A CA 1
ATOM 1047 C C . VAL A 1 141 ? -13.099 -1.930 -7.755 1.00 96.31 141 VAL A C 1
ATOM 1049 O O . VAL A 1 141 ? -13.526 -0.863 -7.329 1.00 96.31 141 VAL A O 1
ATOM 1052 N N . ARG A 1 142 ? -13.926 -2.939 -8.059 1.00 95.88 142 ARG A N 1
ATOM 1053 C CA . ARG A 1 142 ? -15.385 -2.868 -7.874 1.00 95.88 142 ARG A CA 1
ATOM 1054 C C . ARG A 1 142 ? -15.797 -3.163 -6.435 1.00 95.88 142 ARG A C 1
ATOM 1056 O O . ARG A 1 142 ? -16.906 -2.815 -6.041 1.00 95.88 142 ARG A O 1
ATOM 1063 N N . SER A 1 143 ? -14.929 -3.818 -5.663 1.00 95.81 143 SER A N 1
ATOM 1064 C CA . SER A 1 143 ? -15.155 -4.021 -4.236 1.00 95.81 143 SER A CA 1
ATOM 1065 C C . SER A 1 143 ? -14.749 -2.775 -3.456 1.00 95.81 143 SER A C 1
ATOM 1067 O O . SER A 1 143 ? -13.718 -2.160 -3.729 1.00 95.81 143 SER A O 1
ATOM 1069 N N . THR A 1 144 ? -15.531 -2.440 -2.434 1.00 95.06 144 THR A N 1
ATOM 1070 C CA . THR A 1 144 ? -15.208 -1.389 -1.461 1.00 95.06 144 THR A CA 1
ATOM 1071 C C . THR A 1 144 ? -14.457 -1.930 -0.242 1.00 95.06 144 THR A C 1
ATOM 1073 O O . THR A 1 144 ? -14.124 -1.162 0.656 1.00 95.06 144 THR A O 1
ATOM 1076 N N . SER A 1 145 ? -14.214 -3.243 -0.163 1.00 96.38 145 SER A N 1
ATOM 1077 C CA . SER A 1 145 ? -13.498 -3.861 0.958 1.00 96.38 145 SER A CA 1
ATOM 1078 C C . SER A 1 145 ? -11.995 -3.588 0.891 1.00 96.38 145 SER A C 1
ATOM 1080 O O . SER A 1 145 ? -11.402 -3.653 -0.190 1.00 96.38 145 SER A O 1
ATOM 1082 N N . THR A 1 146 ? -11.359 -3.415 2.051 1.00 98.19 146 THR A N 1
ATOM 1083 C CA . THR A 1 146 ? -9.895 -3.447 2.171 1.00 98.19 146 THR A CA 1
ATOM 1084 C C . THR A 1 146 ? -9.378 -4.812 1.725 1.00 98.19 146 THR A C 1
ATOM 1086 O O . THR A 1 146 ? -9.759 -5.833 2.292 1.00 98.19 146 THR A O 1
ATOM 1089 N N . GLN A 1 147 ? -8.530 -4.836 0.699 1.00 98.12 147 GLN A N 1
ATOM 1090 C CA . GLN A 1 147 ? -7.960 -6.049 0.101 1.00 98.12 147 GLN A CA 1
ATOM 1091 C C . GLN A 1 147 ? -6.457 -6.172 0.351 1.00 98.12 147 GLN A C 1
ATOM 1093 O O . GLN A 1 147 ? -5.939 -7.288 0.367 1.00 98.12 147 GLN A O 1
ATOM 1098 N N . ALA A 1 148 ? -5.761 -5.057 0.574 1.00 98.12 148 ALA A N 1
ATOM 1099 C CA . ALA A 1 148 ? -4.351 -5.053 0.930 1.00 98.12 148 ALA A CA 1
ATOM 1100 C C . ALA A 1 148 ? -4.071 -4.101 2.095 1.00 98.12 148 ALA A C 1
ATOM 1102 O O . ALA A 1 148 ? -4.586 -2.981 2.131 1.00 98.12 148 ALA A O 1
ATOM 1103 N N . LEU A 1 149 ? -3.223 -4.550 3.019 1.00 98.50 149 LEU A N 1
ATOM 1104 C CA . LEU A 1 149 ? -2.717 -3.763 4.136 1.00 98.50 149 LEU A CA 1
ATOM 1105 C C . LEU A 1 149 ? -1.192 -3.743 4.069 1.00 98.50 149 LEU A C 1
ATOM 1107 O O . LEU A 1 149 ? -0.563 -4.795 4.052 1.00 98.50 149 LEU A O 1
ATOM 1111 N N . VAL A 1 150 ? -0.604 -2.553 4.057 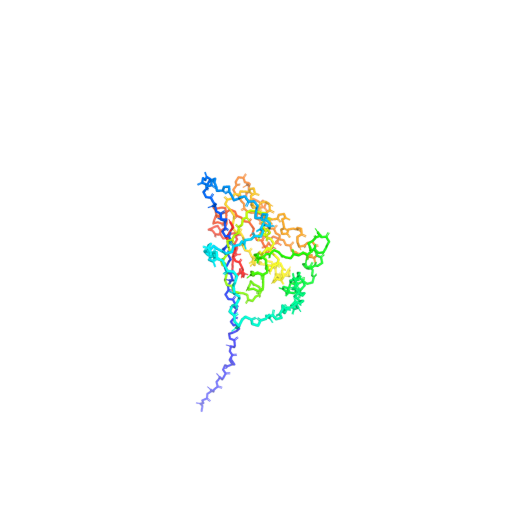1.00 98.25 150 VAL A N 1
ATOM 1112 C CA . VAL A 1 150 ? 0.845 -2.355 4.136 1.00 98.25 150 VAL A CA 1
ATOM 1113 C C . VAL A 1 150 ? 1.162 -1.636 5.435 1.00 98.25 150 VAL A C 1
ATOM 1115 O O . VAL A 1 150 ? 0.682 -0.525 5.664 1.00 98.25 150 VAL A O 1
ATOM 1118 N N . LEU A 1 151 ? 1.952 -2.270 6.292 1.00 98.06 151 LEU A N 1
ATOM 1119 C CA . LEU A 1 151 ? 2.414 -1.687 7.540 1.00 98.06 151 LEU A CA 1
ATOM 1120 C C . LEU A 1 151 ? 3.823 -1.141 7.357 1.00 98.06 151 LEU A C 1
ATOM 1122 O O . LEU A 1 151 ? 4.706 -1.870 6.922 1.00 98.06 151 LEU A O 1
ATOM 1126 N N . ALA A 1 152 ? 4.006 0.127 7.720 1.00 95.81 152 ALA A N 1
ATOM 1127 C CA . ALA A 1 152 ? 5.301 0.795 7.708 1.00 95.81 152 ALA A CA 1
ATOM 1128 C C . ALA A 1 152 ? 5.558 1.508 9.052 1.00 95.81 152 ALA A C 1
ATOM 1130 O O . ALA A 1 152 ? 4.616 2.003 9.683 1.00 95.81 152 ALA A O 1
ATOM 1131 N N . PRO A 1 153 ? 6.818 1.595 9.518 1.00 94.50 153 PRO A N 1
ATOM 1132 C CA . PRO A 1 153 ? 7.160 2.088 10.855 1.00 94.50 153 PRO A CA 1
ATOM 1133 C C . PRO A 1 153 ? 6.909 3.584 11.068 1.00 94.50 153 PRO A C 1
ATOM 1135 O O . PRO A 1 153 ? 6.688 4.008 12.203 1.00 94.50 153 PRO A O 1
ATOM 1138 N N . THR A 1 154 ? 6.957 4.398 10.011 1.00 94.88 154 THR A N 1
ATOM 1139 C CA . THR A 1 154 ? 6.881 5.861 10.120 1.00 94.88 154 THR A CA 1
ATOM 1140 C C . THR A 1 154 ? 5.816 6.450 9.207 1.00 94.88 154 THR A C 1
ATOM 1142 O O . THR A 1 154 ? 5.445 5.876 8.182 1.00 94.88 154 THR A O 1
ATOM 1145 N N . ARG A 1 155 ? 5.322 7.636 9.573 1.00 96.00 155 ARG A N 1
ATOM 1146 C CA . ARG A 1 155 ? 4.352 8.387 8.767 1.00 96.00 155 ARG A CA 1
ATOM 1147 C C . ARG A 1 155 ? 4.918 8.722 7.388 1.00 96.00 155 ARG A C 1
ATOM 1149 O O . ARG A 1 155 ? 4.199 8.674 6.396 1.00 96.00 155 ARG A O 1
ATOM 1156 N N . GLU A 1 156 ? 6.186 9.096 7.343 1.00 94.75 156 GLU A N 1
ATOM 1157 C CA . GLU A 1 156 ? 6.889 9.499 6.133 1.00 94.75 156 GLU A CA 1
ATOM 1158 C C . GLU A 1 156 ? 6.934 8.336 5.142 1.00 94.75 156 GLU A C 1
ATOM 1160 O O . GLU A 1 156 ? 6.587 8.516 3.976 1.00 94.75 156 GLU A O 1
ATOM 1165 N N . LEU A 1 157 ? 7.255 7.130 5.622 1.00 94.12 157 LEU A N 1
ATOM 1166 C CA . LEU A 1 157 ? 7.289 5.939 4.780 1.00 94.12 157 LEU A CA 1
ATOM 1167 C C . LEU A 1 157 ? 5.885 5.522 4.323 1.00 94.12 157 LEU A C 1
ATOM 1169 O O . LEU A 1 157 ? 5.703 5.194 3.154 1.00 94.12 157 LEU A O 1
ATOM 1173 N N . VAL A 1 158 ? 4.865 5.632 5.185 1.00 96.88 158 VAL A N 1
ATOM 1174 C CA . VAL A 1 158 ? 3.461 5.420 4.780 1.00 96.88 158 VAL A CA 1
ATOM 1175 C C . VAL A 1 158 ? 3.075 6.325 3.609 1.00 96.88 158 VAL A C 1
ATOM 1177 O O . VAL A 1 158 ? 2.463 5.864 2.646 1.00 96.88 158 VAL A O 1
ATOM 1180 N N . LEU A 1 159 ? 3.432 7.609 3.675 1.00 96.81 159 LEU A N 1
ATOM 1181 C CA . LEU A 1 159 ? 3.134 8.563 2.608 1.00 96.81 159 LEU A CA 1
ATOM 1182 C C . LEU A 1 159 ? 3.892 8.229 1.318 1.00 96.81 159 LEU A C 1
ATOM 1184 O O . LEU A 1 159 ? 3.283 8.228 0.251 1.00 96.81 159 LEU A O 1
ATOM 1188 N N . GLN A 1 160 ? 5.177 7.879 1.415 1.00 95.75 160 GLN A N 1
ATOM 1189 C CA . GLN A 1 160 ? 5.992 7.474 0.264 1.00 95.75 160 GLN A CA 1
ATOM 1190 C C . GLN A 1 160 ? 5.441 6.221 -0.427 1.00 95.75 160 GLN A C 1
ATOM 1192 O O . GLN A 1 160 ? 5.347 6.170 -1.655 1.00 95.75 160 GLN A O 1
ATOM 1197 N N . VAL A 1 161 ? 5.048 5.214 0.355 1.00 96.81 161 VAL A N 1
ATOM 1198 C CA . VAL A 1 161 ? 4.459 3.980 -0.168 1.00 96.81 161 VAL A CA 1
ATOM 1199 C C . VAL A 1 161 ? 3.098 4.270 -0.802 1.00 96.81 161 VAL A C 1
ATOM 1201 O O . VAL A 1 161 ? 2.863 3.854 -1.934 1.00 96.81 161 VAL A O 1
ATOM 1204 N N . ALA A 1 162 ? 2.224 5.036 -0.142 1.00 97.62 162 ALA A N 1
ATOM 1205 C CA . ALA A 1 162 ? 0.922 5.413 -0.699 1.00 97.62 162 ALA A CA 1
ATOM 1206 C C . ALA A 1 162 ? 1.050 6.199 -2.019 1.00 97.62 162 ALA A C 1
ATOM 1208 O O . ALA A 1 162 ? 0.306 5.942 -2.966 1.00 97.62 162 ALA A O 1
ATOM 1209 N N . GLU A 1 163 ? 2.023 7.108 -2.118 1.00 97.31 163 GLU A N 1
ATOM 1210 C CA . GLU A 1 163 ? 2.334 7.831 -3.354 1.00 97.31 163 GLU A CA 1
ATOM 1211 C C . GLU A 1 163 ? 2.829 6.888 -4.462 1.00 97.31 163 GLU A C 1
ATOM 1213 O O . GLU A 1 163 ? 2.420 7.015 -5.618 1.00 97.31 163 GLU A O 1
ATOM 1218 N N . ALA A 1 164 ? 3.680 5.912 -4.131 1.00 96.56 164 ALA A N 1
ATOM 1219 C CA . ALA A 1 164 ? 4.126 4.900 -5.087 1.00 96.56 164 ALA A CA 1
ATOM 1220 C C . ALA A 1 164 ? 2.951 4.075 -5.634 1.00 96.56 164 ALA A C 1
ATOM 1222 O O . ALA A 1 164 ? 2.825 3.940 -6.851 1.00 96.56 164 ALA A O 1
ATOM 1223 N N . PHE A 1 165 ? 2.043 3.610 -4.768 1.00 98.00 165 PHE A N 1
ATOM 1224 C CA . PHE A 1 165 ? 0.807 2.952 -5.206 1.00 98.00 165 PHE A CA 1
ATOM 1225 C C . PHE A 1 165 ? -0.011 3.842 -6.146 1.00 98.00 165 PHE A C 1
ATOM 1227 O O . PHE A 1 165 ? -0.457 3.364 -7.185 1.00 98.00 165 PHE A O 1
ATOM 1234 N N . GLY A 1 166 ? -0.174 5.129 -5.821 1.00 97.00 166 GLY A N 1
ATOM 1235 C CA . GLY A 1 166 ? -0.894 6.080 -6.671 1.00 97.00 166 GLY A CA 1
ATOM 1236 C C . GLY A 1 166 ? -0.296 6.205 -8.076 1.00 97.00 166 GLY A C 1
ATOM 1237 O O . GLY A 1 166 ? -1.039 6.223 -9.056 1.00 97.00 166 GLY A O 1
ATOM 1238 N N . ARG A 1 167 ? 1.039 6.221 -8.189 1.00 96.94 167 ARG A N 1
ATOM 1239 C CA . ARG A 1 167 ? 1.745 6.246 -9.482 1.00 96.94 167 ARG A CA 1
ATOM 1240 C C . ARG A 1 167 ? 1.516 4.964 -10.284 1.00 96.94 167 ARG A C 1
ATOM 1242 O O . ARG A 1 167 ? 1.160 5.036 -11.455 1.00 96.94 167 ARG A O 1
ATOM 1249 N N . TYR A 1 168 ? 1.671 3.799 -9.657 1.00 97.69 168 TYR A N 1
ATOM 1250 C CA . TYR A 1 168 ? 1.496 2.506 -10.332 1.00 97.69 168 TYR A CA 1
ATOM 1251 C C . TYR A 1 168 ? 0.037 2.210 -10.705 1.00 97.69 168 TYR A C 1
ATOM 1253 O O . TYR A 1 168 ? -0.224 1.466 -11.646 1.00 97.69 168 TYR A O 1
ATOM 1261 N N . ALA A 1 169 ? -0.918 2.796 -9.983 1.00 97.12 169 ALA A N 1
ATOM 1262 C CA . ALA A 1 169 ? -2.344 2.575 -10.176 1.00 97.12 169 ALA A CA 1
ATOM 1263 C C . ALA A 1 169 ? -3.035 3.614 -11.070 1.00 97.12 169 ALA A C 1
ATOM 1265 O O . ALA A 1 169 ? -4.260 3.604 -11.155 1.00 97.12 169 ALA A O 1
ATOM 1266 N N . HIS A 1 170 ? -2.306 4.513 -11.741 1.00 95.50 170 HIS A N 1
ATOM 1267 C CA . HIS A 1 170 ? -2.932 5.599 -12.509 1.00 95.50 170 HIS A CA 1
ATOM 1268 C C . HIS A 1 170 ? -3.900 5.106 -13.610 1.00 95.50 170 HIS A C 1
ATOM 1270 O O . HIS A 1 170 ? -4.868 5.792 -13.930 1.00 95.50 170 HIS A O 1
ATOM 1276 N N . HIS A 1 171 ? -3.705 3.882 -14.121 1.00 97.44 171 HIS A N 1
ATOM 1277 C CA . HIS A 1 171 ? -4.605 3.216 -15.081 1.00 97.44 171 HIS A CA 1
ATOM 1278 C C . HIS A 1 171 ? -5.671 2.305 -14.437 1.00 97.44 171 HIS A C 1
ATOM 1280 O O . HIS A 1 171 ? -6.310 1.519 -15.134 1.00 97.44 171 HIS A O 1
ATOM 1286 N N . LEU A 1 172 ? -5.883 2.394 -13.120 1.00 96.81 172 LEU A N 1
ATOM 1287 C CA . LEU A 1 172 ? -6.889 1.642 -12.358 1.00 96.81 172 LEU A CA 1
ATOM 1288 C C . LEU A 1 172 ? -7.955 2.598 -11.789 1.00 96.81 172 LEU A C 1
ATOM 1290 O O . LEU A 1 172 ? -7.919 2.945 -10.602 1.00 96.81 172 LEU A O 1
ATOM 1294 N N . PRO A 1 173 ? -8.919 3.055 -12.611 1.00 94.94 173 PRO A N 1
ATOM 1295 C CA . PRO A 1 173 ? -9.976 3.939 -12.137 1.00 94.94 173 PRO A CA 1
ATOM 1296 C C . PRO A 1 173 ? -10.823 3.248 -11.062 1.00 94.94 173 PRO A C 1
ATOM 1298 O O . PRO A 1 173 ? -11.163 2.071 -11.175 1.00 94.94 173 PRO A O 1
ATOM 1301 N N . GLY A 1 174 ? -11.175 3.996 -10.016 1.00 94.44 174 GLY A N 1
ATOM 1302 C CA . GLY A 1 174 ? -11.940 3.480 -8.876 1.00 94.44 174 GLY A CA 1
ATOM 1303 C C . GLY A 1 174 ? -11.094 2.839 -7.772 1.00 94.44 174 GLY A C 1
ATOM 1304 O O . GLY A 1 174 ? -11.641 2.491 -6.728 1.00 94.44 174 GLY A O 1
ATOM 1305 N N . LEU A 1 175 ? -9.771 2.726 -7.951 1.00 97.25 175 LEU A N 1
ATOM 1306 C CA . LEU A 1 175 ? -8.893 2.332 -6.857 1.00 97.25 175 LEU A CA 1
ATOM 1307 C C . LEU A 1 175 ? -8.719 3.474 -5.846 1.00 97.25 175 LEU A C 1
ATOM 1309 O O . LEU A 1 175 ? -8.409 4.615 -6.197 1.00 97.25 175 LEU A O 1
ATOM 1313 N N . HIS A 1 176 ? -8.831 3.136 -4.567 1.00 97.69 176 HIS A N 1
ATOM 1314 C CA . HIS A 1 176 ? -8.578 4.020 -3.446 1.00 97.69 176 HIS A CA 1
ATOM 1315 C C . HIS A 1 176 ? -7.465 3.462 -2.558 1.00 97.69 176 HIS A C 1
ATOM 1317 O O . HIS A 1 176 ? -7.582 2.397 -1.949 1.00 97.69 176 HIS A O 1
ATOM 1323 N N . VAL A 1 177 ? -6.387 4.240 -2.467 1.00 98.25 177 VAL A N 1
ATOM 1324 C CA . VAL A 1 177 ? -5.263 4.004 -1.561 1.00 98.25 177 VAL A CA 1
ATOM 1325 C C . VAL A 1 177 ? -5.390 4.984 -0.402 1.00 98.25 177 VAL A C 1
ATOM 1327 O O . VAL A 1 177 ? -5.476 6.195 -0.620 1.00 98.25 177 VAL A O 1
ATOM 1330 N N . LEU A 1 178 ? -5.425 4.478 0.828 1.00 98.44 178 LEU A N 1
ATOM 1331 C CA . LEU A 1 178 ? -5.601 5.293 2.023 1.00 98.44 178 LEU A CA 1
ATOM 1332 C C . LEU A 1 178 ? -4.383 5.199 2.948 1.00 98.44 178 LEU A C 1
ATOM 1334 O O . LEU A 1 178 ? -4.144 4.137 3.527 1.00 98.44 178 LEU A O 1
ATOM 1338 N N . PRO A 1 179 ? -3.653 6.307 3.161 1.00 98.31 179 PRO A N 1
ATOM 1339 C CA . PRO A 1 179 ? -2.657 6.376 4.215 1.00 98.31 179 PRO A CA 1
ATOM 1340 C C . PRO A 1 179 ? -3.312 6.558 5.601 1.00 98.31 179 PRO A C 1
ATOM 1342 O O . PRO A 1 179 ? -4.165 7.428 5.793 1.00 98.31 179 PRO A O 1
ATOM 1345 N N . VAL A 1 180 ? -2.893 5.758 6.584 1.00 98.25 180 VAL A N 1
ATOM 1346 C CA . VAL A 1 180 ? -3.460 5.680 7.942 1.00 98.25 180 VAL A CA 1
ATOM 1347 C C . VAL A 1 180 ? -2.346 5.798 8.981 1.00 98.25 180 VAL A C 1
ATOM 1349 O O . VAL A 1 180 ? -1.564 4.879 9.188 1.00 98.25 180 VAL A O 1
ATOM 1352 N N . TYR A 1 181 ? -2.243 6.941 9.656 1.00 97.88 181 TYR A N 1
ATOM 1353 C CA . TYR A 1 181 ? -1.159 7.190 10.613 1.00 97.88 181 TYR A CA 1
ATOM 1354 C C . TYR A 1 181 ? -1.558 8.164 11.732 1.00 97.88 181 TYR A C 1
ATOM 1356 O O . TYR A 1 181 ? -2.550 8.897 11.640 1.00 97.88 181 TYR A O 1
ATOM 1364 N N . GLY A 1 182 ? -0.780 8.158 12.817 1.00 94.00 182 GLY A N 1
ATOM 1365 C CA . GLY A 1 182 ? -0.975 9.013 13.993 1.00 94.00 182 GLY A CA 1
ATOM 1366 C C . GLY A 1 182 ? -0.702 10.504 13.742 1.00 94.00 182 GLY A C 1
ATOM 1367 O O . GLY A 1 182 ? -0.077 10.886 12.761 1.00 94.00 182 GLY A O 1
ATOM 1368 N N . GLY A 1 183 ? -1.170 11.381 14.633 1.00 90.50 183 GLY A N 1
ATOM 1369 C CA . GLY A 1 183 ? -0.942 12.833 14.517 1.00 90.50 183 GLY A CA 1
ATOM 1370 C C . GLY A 1 183 ? -1.842 13.560 13.507 1.00 90.50 183 GLY A C 1
ATOM 1371 O O . GLY A 1 183 ? -1.782 14.782 13.407 1.00 90.50 183 GLY A O 1
ATOM 1372 N N . GLN A 1 184 ? -2.717 12.839 12.799 1.00 90.25 184 GLN A N 1
ATOM 1373 C CA . GLN A 1 184 ? -3.864 13.413 12.094 1.00 90.25 184 GLN A CA 1
ATOM 1374 C C . GLN A 1 184 ? -5.187 13.064 12.777 1.00 90.25 184 GLN A C 1
ATOM 1376 O O . GLN A 1 184 ? -5.315 12.037 13.460 1.00 90.25 184 GLN A O 1
ATOM 1381 N N . ALA A 1 185 ? -6.177 13.935 12.562 1.00 92.25 185 ALA A N 1
ATOM 1382 C CA . ALA A 1 185 ? -7.551 13.706 12.985 1.00 92.25 185 ALA A CA 1
ATOM 1383 C C . ALA A 1 185 ? -8.101 12.411 12.364 1.00 92.25 185 ALA A C 1
ATOM 1385 O O . ALA A 1 185 ? -7.715 12.021 11.264 1.00 92.25 185 ALA A O 1
ATOM 1386 N N . TYR A 1 186 ? -9.033 11.760 13.057 1.00 93.25 186 TYR A N 1
ATOM 1387 C CA . TYR A 1 186 ? -9.660 10.527 12.571 1.00 93.25 186 TYR A CA 1
ATOM 1388 C C . TYR A 1 186 ? -10.581 10.763 11.371 1.00 93.25 186 TYR A C 1
ATOM 1390 O O . TYR A 1 186 ? -10.684 9.906 10.500 1.00 93.25 186 TYR A O 1
ATOM 1398 N N . ALA A 1 187 ? -11.256 11.915 11.312 1.00 95.56 187 ALA A N 1
ATOM 1399 C CA . ALA A 1 187 ? -12.323 12.158 10.342 1.00 95.56 187 ALA A CA 1
ATOM 1400 C C . ALA A 1 187 ? -11.903 11.952 8.867 1.00 95.56 187 ALA A C 1
ATOM 1402 O O . ALA A 1 187 ? -12.639 11.266 8.156 1.00 95.56 187 ALA A O 1
ATOM 1403 N N . PRO A 1 188 ? -10.733 12.432 8.393 1.00 95.44 188 PRO A N 1
ATOM 1404 C CA . PRO A 1 188 ? -10.265 12.143 7.036 1.00 95.44 188 PRO A CA 1
ATOM 1405 C C . PRO A 1 188 ? -10.032 10.651 6.766 1.00 95.44 188 PRO A C 1
ATOM 1407 O O . PRO A 1 188 ? -10.401 10.161 5.700 1.00 95.44 188 PRO A O 1
ATOM 1410 N N . GLN A 1 189 ? -9.469 9.923 7.737 1.00 96.69 189 GLN A N 1
ATOM 1411 C CA . GLN A 1 189 ? -9.195 8.485 7.627 1.00 96.69 189 GLN A CA 1
ATOM 1412 C C . GLN A 1 189 ? -10.509 7.693 7.609 1.00 96.69 189 GLN A C 1
ATOM 1414 O O . GLN A 1 189 ? -10.715 6.865 6.729 1.00 96.69 189 GLN A O 1
ATOM 1419 N N . LEU A 1 190 ? -11.465 8.036 8.480 1.00 96.50 190 LEU A N 1
ATOM 1420 C CA . LEU A 1 190 ? -12.814 7.455 8.478 1.00 96.50 190 LEU A CA 1
ATOM 1421 C C . LEU A 1 190 ? -13.555 7.712 7.166 1.00 96.50 190 LEU A C 1
ATOM 1423 O O . LEU A 1 190 ? -14.198 6.813 6.632 1.00 96.50 190 LEU A O 1
ATOM 1427 N N . ALA A 1 191 ? -13.465 8.931 6.632 1.00 96.94 191 ALA A N 1
ATOM 1428 C CA . ALA A 1 191 ? -14.051 9.252 5.339 1.00 96.94 191 ALA A CA 1
ATOM 1429 C C . ALA A 1 191 ? -13.397 8.436 4.213 1.00 96.94 191 ALA A C 1
ATOM 1431 O O . ALA A 1 191 ? -14.097 7.973 3.320 1.00 96.94 191 ALA A O 1
ATOM 1432 N N . GLY A 1 192 ? -12.078 8.232 4.268 1.00 96.50 192 GLY A N 1
ATOM 1433 C CA . GLY A 1 192 ? -11.346 7.365 3.345 1.00 96.50 192 GLY A CA 1
ATOM 1434 C C . GLY A 1 192 ? -11.809 5.914 3.391 1.00 96.50 192 GLY A C 1
ATOM 1435 O O . GLY A 1 192 ? -12.133 5.358 2.348 1.00 96.50 192 GLY A O 1
ATOM 1436 N N . ILE A 1 193 ? -11.916 5.334 4.589 1.00 96.38 193 ILE A N 1
ATOM 1437 C CA . ILE A 1 193 ? -12.370 3.948 4.760 1.00 96.38 193 ILE A CA 1
ATOM 1438 C C . ILE A 1 193 ? -13.804 3.791 4.240 1.00 96.38 193 ILE A C 1
ATOM 1440 O O . ILE A 1 193 ? -14.080 2.881 3.466 1.00 96.38 193 ILE A O 1
ATOM 1444 N N . ARG A 1 194 ? -14.704 4.727 4.574 1.00 95.19 194 ARG A N 1
ATOM 1445 C CA . ARG A 1 194 ? -16.106 4.715 4.112 1.00 95.19 194 ARG A CA 1
ATOM 1446 C C . ARG A 1 194 ? -16.266 4.851 2.598 1.00 95.19 194 ARG A C 1
ATOM 1448 O O . ARG A 1 194 ? -17.262 4.378 2.066 1.00 95.19 194 ARG A O 1
ATOM 1455 N N . ARG A 1 195 ? -15.320 5.498 1.909 1.00 94.50 195 ARG A N 1
ATOM 1456 C CA . ARG A 1 195 ? -15.301 5.556 0.437 1.00 94.50 195 ARG A CA 1
ATOM 1457 C C . ARG A 1 195 ? -14.898 4.227 -0.210 1.00 94.50 195 ARG A C 1
ATOM 1459 O O . ARG A 1 195 ? -15.059 4.093 -1.414 1.00 94.50 195 ARG A O 1
ATOM 1466 N N . GLY A 1 196 ? -14.411 3.265 0.572 1.00 94.38 196 GLY A N 1
ATOM 1467 C CA . GLY A 1 196 ? -13.978 1.957 0.097 1.00 94.38 196 GLY A CA 1
ATOM 1468 C C . GLY A 1 196 ? -12.496 1.936 -0.251 1.00 94.38 196 GLY A C 1
ATOM 1469 O O . GLY A 1 196 ? -12.137 1.828 -1.416 1.00 94.38 196 GLY A O 1
ATOM 1470 N N . ALA A 1 197 ? -11.630 2.072 0.755 1.00 97.25 197 ALA A N 1
ATOM 1471 C CA . ALA A 1 197 ? -10.183 1.987 0.571 1.00 97.25 197 ALA A CA 1
ATOM 1472 C C . ALA A 1 197 ? -9.745 0.531 0.352 1.00 97.25 197 ALA A C 1
ATOM 1474 O O . ALA A 1 197 ? -9.645 -0.231 1.311 1.00 97.25 197 ALA A O 1
ATOM 1475 N N . GLN A 1 198 ? -9.461 0.135 -0.892 1.00 98.38 198 GLN A N 1
ATOM 1476 C CA . GLN A 1 198 ? -9.026 -1.235 -1.181 1.00 98.38 198 GLN A CA 1
ATOM 1477 C C . GLN A 1 198 ? -7.572 -1.486 -0.766 1.00 98.38 198 GLN A C 1
ATOM 1479 O O . GLN A 1 198 ? -7.226 -2.617 -0.421 1.00 98.38 198 GLN A O 1
ATOM 1484 N N . VAL A 1 199 ? -6.731 -0.447 -0.762 1.00 98.50 199 VAL A N 1
ATOM 1485 C CA . VAL A 1 199 ? -5.371 -0.504 -0.212 1.00 98.50 199 VAL A CA 1
ATOM 1486 C C . VAL A 1 199 ? -5.277 0.439 0.977 1.00 98.50 199 VAL A C 1
ATOM 1488 O O . VAL A 1 199 ? -5.494 1.644 0.842 1.00 98.50 199 VAL A O 1
ATOM 1491 N N . VAL A 1 200 ? -4.900 -0.094 2.133 1.00 98.56 200 VAL A N 1
ATOM 1492 C CA . VAL A 1 200 ? -4.543 0.701 3.308 1.00 98.56 200 VAL A CA 1
ATOM 1493 C C . VAL A 1 200 ? -3.039 0.612 3.513 1.00 98.56 200 VAL A C 1
ATOM 1495 O O . VAL A 1 200 ? -2.477 -0.477 3.575 1.00 98.56 200 VAL A O 1
ATOM 1498 N N . VAL A 1 201 ? -2.383 1.760 3.637 1.00 98.62 201 VAL A N 1
ATOM 1499 C CA . VAL A 1 201 ? -0.969 1.855 4.018 1.00 98.62 201 VAL A CA 1
ATOM 1500 C C . VAL A 1 201 ? -0.931 2.567 5.357 1.00 98.62 201 VAL A C 1
ATOM 1502 O O . VAL A 1 201 ? -1.452 3.674 5.456 1.00 98.62 201 VAL A O 1
ATOM 1505 N N . GLY A 1 202 ? -0.365 1.986 6.408 1.00 98.19 202 GLY A N 1
ATOM 1506 C CA . GLY A 1 202 ? -0.476 2.617 7.716 1.00 98.19 202 GLY A CA 1
ATOM 1507 C C . GLY A 1 202 ? 0.582 2.270 8.739 1.00 98.19 202 GLY A C 1
ATOM 1508 O O . GLY A 1 202 ? 1.313 1.294 8.614 1.00 98.19 202 GLY A O 1
ATOM 1509 N N . THR A 1 203 ? 0.657 3.105 9.776 1.00 98.38 203 THR A N 1
ATOM 1510 C CA . THR A 1 203 ? 1.496 2.815 10.937 1.00 98.38 203 THR A CA 1
ATOM 1511 C C . THR A 1 203 ? 0.775 1.834 11.863 1.00 98.38 203 THR A C 1
ATOM 1513 O O . THR A 1 203 ? -0.432 1.998 12.082 1.00 98.38 203 THR A O 1
ATOM 1516 N N . PRO A 1 204 ? 1.478 0.850 12.463 1.00 97.94 204 PRO A N 1
ATOM 1517 C CA . PRO A 1 204 ? 0.843 -0.205 13.255 1.00 97.94 204 PRO A CA 1
ATOM 1518 C C . PRO A 1 204 ? -0.117 0.320 14.325 1.00 97.94 204 PRO A C 1
ATOM 1520 O O . PRO A 1 204 ? -1.266 -0.104 14.373 1.00 97.94 204 PRO A O 1
ATOM 1523 N N . GLY A 1 205 ? 0.308 1.312 15.117 1.00 97.69 205 GLY A N 1
ATOM 1524 C CA . GLY A 1 205 ? -0.521 1.867 16.191 1.00 97.69 205 GLY A CA 1
ATOM 1525 C C . GLY A 1 205 ? -1.856 2.438 15.702 1.00 97.69 205 GLY A C 1
ATOM 1526 O O . GLY A 1 205 ? -2.899 2.106 16.248 1.00 97.69 205 GLY A O 1
ATOM 1527 N N . ARG A 1 206 ? -1.860 3.243 14.626 1.00 97.75 206 ARG A N 1
ATOM 1528 C CA . ARG A 1 206 ? -3.111 3.842 14.128 1.00 97.75 206 ARG A CA 1
ATOM 1529 C C . ARG A 1 206 ? -4.000 2.818 13.420 1.00 97.75 206 ARG A C 1
ATOM 1531 O O . ARG A 1 206 ? -5.219 2.943 13.475 1.00 97.75 206 ARG A O 1
ATOM 1538 N N . VAL A 1 207 ? -3.416 1.819 12.759 1.00 98.25 207 VAL A N 1
ATOM 1539 C CA . VAL A 1 207 ? -4.191 0.714 12.177 1.00 98.25 207 VAL A CA 1
ATOM 1540 C C . VAL A 1 207 ? -4.882 -0.083 13.284 1.00 98.25 207 VAL A C 1
ATOM 1542 O O . VAL A 1 207 ? -6.088 -0.294 13.192 1.00 98.25 207 VAL A O 1
ATOM 1545 N N . ILE A 1 208 ? -4.162 -0.437 14.354 1.00 97.88 208 ILE A N 1
ATOM 1546 C CA . ILE A 1 208 ? -4.727 -1.117 15.529 1.00 97.88 208 ILE A CA 1
ATOM 1547 C C . ILE A 1 208 ? -5.871 -0.293 16.131 1.00 97.88 208 ILE A C 1
ATOM 1549 O O . ILE A 1 208 ? -6.959 -0.836 16.305 1.00 97.88 208 ILE A O 1
ATOM 1553 N N . ASP A 1 209 ? -5.691 1.021 16.320 1.00 97.19 209 ASP A N 1
ATOM 1554 C CA . ASP A 1 209 ? -6.766 1.896 16.811 1.00 97.19 209 ASP A CA 1
ATOM 1555 C C . ASP A 1 209 ? -8.046 1.778 15.958 1.00 97.19 209 ASP A C 1
ATOM 1557 O O . ASP A 1 209 ? -9.164 1.772 16.476 1.00 97.19 209 ASP A O 1
ATOM 1561 N N . HIS A 1 210 ? -7.908 1.728 14.628 1.00 97.75 210 HIS A N 1
ATOM 1562 C CA . HIS A 1 210 ? -9.048 1.623 13.719 1.00 97.75 210 HIS A CA 1
ATOM 1563 C C . HIS A 1 210 ? -9.741 0.257 13.785 1.00 97.75 210 HIS A C 1
ATOM 1565 O O . HIS A 1 210 ? -10.973 0.216 13.666 1.00 97.75 210 HIS A O 1
ATOM 1571 N N . LEU A 1 211 ? -8.973 -0.819 13.983 1.00 97.19 211 LEU A N 1
ATOM 1572 C CA . LEU A 1 211 ? -9.473 -2.186 14.155 1.00 97.19 211 LEU A CA 1
ATOM 1573 C C . LEU A 1 211 ? -10.232 -2.334 15.476 1.00 97.19 211 LEU A C 1
ATOM 1575 O O . LEU A 1 211 ? -11.373 -2.786 15.474 1.00 97.19 211 LEU A O 1
ATOM 1579 N N . GLU A 1 212 ? -9.653 -1.877 16.589 1.00 97.25 212 GLU A N 1
ATOM 1580 C CA . GLU A 1 212 ? -10.281 -1.934 17.918 1.00 97.25 212 GLU A CA 1
ATOM 1581 C C . GLU A 1 212 ? -11.589 -1.135 17.977 1.00 97.25 212 GLU A C 1
ATOM 1583 O O . GLU A 1 212 ? -12.540 -1.515 18.658 1.00 97.25 212 GLU A O 1
ATOM 1588 N N . ARG A 1 213 ? -11.669 -0.035 17.220 1.00 95.94 213 ARG A N 1
ATOM 1589 C CA . ARG A 1 213 ? -12.885 0.782 17.090 1.00 95.94 213 ARG A CA 1
ATOM 1590 C C . ARG A 1 213 ? -13.915 0.204 16.112 1.00 95.94 213 ARG A C 1
ATOM 1592 O O . ARG A 1 213 ? -14.978 0.804 15.964 1.00 95.94 213 ARG A O 1
ATOM 1599 N N . GLY A 1 214 ? -13.602 -0.880 15.398 1.00 95.69 214 GLY A N 1
ATOM 1600 C CA . GLY A 1 214 ? -14.462 -1.458 14.357 1.00 95.69 214 GLY A CA 1
ATOM 1601 C C . GLY A 1 214 ? -14.663 -0.547 13.141 1.00 95.69 214 GLY A C 1
ATOM 1602 O O . GLY A 1 214 ? -15.666 -0.643 12.440 1.00 95.69 214 GLY A O 1
ATOM 1603 N N . THR A 1 215 ? -13.744 0.393 12.912 1.00 95.81 215 THR A N 1
ATOM 1604 C CA . THR A 1 215 ? -13.852 1.381 11.824 1.00 95.81 215 THR A CA 1
ATOM 1605 C C . THR A 1 215 ? -13.120 0.966 10.557 1.00 95.81 215 THR A C 1
ATOM 1607 O O . THR A 1 215 ? -13.446 1.486 9.495 1.00 95.81 215 THR A O 1
ATOM 1610 N N . LEU A 1 216 ? -12.154 0.054 10.674 1.00 97.38 216 LEU A N 1
ATOM 1611 C CA . LEU A 1 216 ? -11.512 -0.638 9.565 1.00 97.38 216 LEU A CA 1
ATOM 1612 C C . LEU A 1 216 ? -11.887 -2.116 9.655 1.00 97.38 216 LEU A C 1
ATOM 1614 O O . LEU A 1 216 ? -11.649 -2.744 10.682 1.00 97.38 216 LEU A O 1
ATOM 1618 N N . ASP A 1 217 ? -12.454 -2.651 8.580 1.00 95.19 217 ASP A N 1
ATOM 1619 C CA . ASP A 1 217 ? -12.729 -4.077 8.432 1.00 95.19 217 ASP A CA 1
ATOM 1620 C C . ASP A 1 217 ? -11.695 -4.706 7.487 1.00 95.19 217 ASP A C 1
ATOM 1622 O O . ASP A 1 217 ? -11.399 -4.162 6.416 1.00 95.19 217 ASP A O 1
ATOM 1626 N N . LEU A 1 218 ? -11.135 -5.839 7.913 1.00 96.06 218 LEU A N 1
ATOM 1627 C CA . LEU A 1 218 ? -10.142 -6.625 7.181 1.00 96.06 218 LEU A CA 1
ATOM 1628 C C . LEU A 1 218 ? -10.687 -7.993 6.742 1.00 96.06 218 LEU A C 1
ATOM 1630 O O . LEU A 1 218 ? -9.915 -8.820 6.268 1.00 96.06 218 LEU A O 1
ATOM 1634 N N . GLY A 1 219 ? -11.998 -8.246 6.837 1.00 95.62 219 GLY A N 1
ATOM 1635 C CA . GLY A 1 219 ? -12.605 -9.502 6.375 1.00 95.62 219 GLY A CA 1
ATOM 1636 C C . GLY A 1 219 ? -12.387 -9.800 4.883 1.00 95.62 219 GLY A C 1
ATOM 1637 O O . GLY A 1 219 ? -12.449 -10.953 4.468 1.00 95.62 219 GLY A O 1
ATOM 1638 N N . GLY A 1 220 ? -12.091 -8.774 4.075 1.00 94.12 220 GLY A N 1
ATOM 1639 C CA . GLY A 1 220 ? -11.742 -8.896 2.655 1.00 94.12 220 GLY A CA 1
ATOM 1640 C C . GLY A 1 220 ? -10.240 -8.917 2.349 1.00 94.12 220 GLY A C 1
ATOM 1641 O O . GLY A 1 220 ? -9.877 -8.860 1.170 1.00 94.12 220 GLY A O 1
ATOM 1642 N N . LEU A 1 221 ? -9.372 -8.953 3.367 1.00 96.12 221 LEU A N 1
ATOM 1643 C CA . LEU A 1 221 ? -7.925 -8.842 3.202 1.00 96.12 221 LEU A CA 1
ATOM 1644 C C . LEU A 1 221 ? -7.358 -10.062 2.461 1.00 96.12 221 LEU A C 1
ATOM 1646 O O . LEU A 1 221 ? -7.606 -11.205 2.830 1.00 96.12 221 LEU A O 1
ATOM 1650 N N . ARG A 1 222 ? -6.566 -9.805 1.417 1.00 94.31 222 ARG A N 1
ATOM 1651 C CA . ARG A 1 222 ? -5.914 -10.821 0.574 1.00 94.31 222 ARG A CA 1
ATOM 1652 C C . ARG A 1 222 ? -4.396 -10.754 0.626 1.00 94.31 222 ARG A C 1
ATOM 1654 O O . ARG A 1 222 ? -3.750 -11.736 0.286 1.00 94.31 222 ARG A O 1
ATOM 1661 N N . MET A 1 223 ? -3.835 -9.605 0.996 1.00 95.50 223 MET A N 1
ATOM 1662 C CA . MET A 1 223 ? -2.393 -9.422 1.135 1.00 95.50 223 MET A CA 1
ATOM 1663 C C . MET A 1 223 ? -2.056 -8.526 2.325 1.00 95.50 223 MET A C 1
ATOM 1665 O O . MET A 1 223 ? -2.643 -7.454 2.489 1.00 95.50 223 MET A O 1
ATOM 1669 N N . LEU A 1 224 ? -1.079 -8.955 3.120 1.00 97.06 224 LEU A N 1
ATOM 1670 C CA . LEU A 1 224 ? -0.476 -8.173 4.197 1.00 97.06 224 LEU A CA 1
ATOM 1671 C C . LEU A 1 224 ? 1.007 -7.971 3.892 1.00 97.06 224 LEU A C 1
ATOM 1673 O O . LEU A 1 224 ? 1.712 -8.942 3.638 1.00 97.06 224 LEU A O 1
ATOM 1677 N N . VAL A 1 225 ? 1.481 -6.730 3.953 1.00 95.81 225 VAL A N 1
ATOM 1678 C CA . VA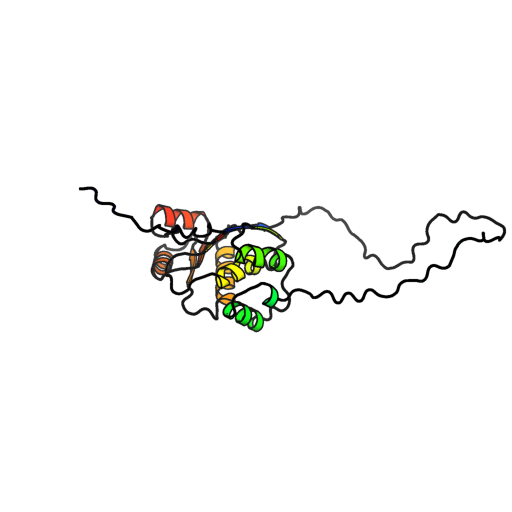L A 1 225 ? 2.895 -6.383 3.787 1.00 95.81 225 VAL A CA 1
ATOM 1679 C C . VAL A 1 225 ? 3.438 -5.792 5.080 1.00 95.81 225 VAL A C 1
ATOM 1681 O O . VAL A 1 225 ? 2.822 -4.894 5.656 1.00 95.81 225 VAL A O 1
ATOM 1684 N N . LEU A 1 226 ? 4.606 -6.269 5.500 1.00 94.38 226 LEU A N 1
ATOM 1685 C CA . LEU A 1 226 ? 5.422 -5.682 6.559 1.00 94.38 226 LEU A CA 1
ATOM 1686 C C . LEU A 1 226 ? 6.700 -5.108 5.920 1.00 94.38 226 LEU A C 1
ATOM 1688 O O . LEU A 1 226 ? 7.538 -5.891 5.460 1.00 94.38 226 LEU A O 1
ATOM 1692 N N . ASP A 1 227 ? 6.811 -3.775 5.861 1.00 87.06 227 ASP A N 1
ATOM 1693 C CA . ASP A 1 227 ? 7.951 -3.013 5.299 1.00 87.06 227 ASP A CA 1
ATOM 1694 C C . ASP A 1 227 ? 8.738 -2.268 6.394 1.00 87.06 227 ASP A C 1
ATOM 1696 O O . ASP A 1 227 ? 8.095 -1.664 7.289 1.00 87.06 227 ASP A O 1
#

Radius of gyration: 27.61 Å; chains: 1; bounding box: 111×56×46 Å

Foldseek 3Di:
DDDDPDDDDPPPPPDQAFAEEEEDEDDDPPDDPDDDDPPDPDDDDPPPDPDDPDDDDDPDDDPDDDPPDDPPPPPQDFPVNLPFAPLLVVLCVVVPNTHQFPLLSVQSNCVLVRHHDYHYDHPPRCVLVSPLRSLLRPFDLVALAAAEEEEDADLVVLVVSLVVSCSSCVSPPNAQEAEFEPPDDCVVRLVSSVSRHNYYYYHPVRVVVCVVVVSHDCPNYRYYYYD

Sequence (227 aa):
MQIDVGLPDLVHQHQPAAGTVVIGQQFEPRSALAIHPPTVNVPYRPRWCAEGRRGRLSPGCRAGTVFSGVTESEDQPTFHDLGLGTAVLRALTELGYEVPSPIQVGTIPALLEGRDVVGLAQTGTGKTAAFALPILSRIDVRSTSTQALVLAPTRELVLQVAEAFGRYAHHLPGLHVLPVYGGQAYAPQLAGIRRGAQVVVGTPGRVIDHLERGTLDLGGLRMLVLD

pLDDT: mean 77.2, std 25.15, range [28.2, 98.62]

Secondary structure (DSSP, 8-state):
--------------PPPPEEEEEEE----S-----PPP--------S------S----TT---------------PPPGGGGT--HHHHHHHHHTT--S--HHHHHHHHHHHHT--EEEEE-TTSSHHHHHHHHHHHH--TT--S--EEEE-SSHHHHHHHHHHHHHHTTT-TT--EEEE-TTS-HHHHHHHHHTT-SEEEE-HHHHHHHHHTT-S--TT--EEEE-